Protein AF-A0A364GP74-F1 (afdb_monomer_lite)

Sequence (225 aa):
MNEVAGVAEQSATLAGVSQSGLTRMGETMRSVMDAAGSVNAKLAILNEKALNINQVVATITKVADQTNLLSLNAAIEAEKAGEYGRGFAVVATEIRRLADQTAVATYDIEQTVKEIQSAVSAGVMGMDKFSEEVRRGMLDVQQVGGQLSQIIAEVQTLAPRFQMVNEGMQTQANGAEQITQALSQLSEAAQQTAESLRQSSQAIDDLTLVANQLRTSVSRFKVDA

pLDDT: mean 92.28, std 6.98, range [45.59, 97.38]

Secondary structure (DSSP, 8-state):
-HHHHHHHHHHHHHHHHHHHHHHHHHHHHHHHHHHHHHHHHHHHHHHHHHHHHHHHHHHHHHHHHHHHHHHHHHHHHHHHTGGGGHHHHHHHHHHHHHHHHHHHHHHHHHHHHHHHHHHHHHHHHHHHHHHHHHHHHHHHHHHHHHHHHHHHHHHHHHHHHHHHHHHHHHHHHHHHHHHHHHHHHHHHHHHHHHHHHHHHHHHHHHHHHHHHHHHHHHHHT----

Foldseek 3Di:
DVVLLVVLVVLLVVLVVVLVVLVVVLVVLVVVLVVLVVQLVVLVVLLVVLVVLLVVLVVQLVVLVVQLVVLVVQLVVLVVVPPVSVVSNVVSVVSNVVSVVSNVVSVVSNVVSVVSNVVSVVVNVVSVVVSVVSVVVSVVSVVVSVVSVVSSVVSVVVVVVVVVVVVVVVVVVVVVVVVVVVVVVVVVVVVVVVVVVVVVVVVVVVVVVVVVVVVVVVVVVPDDD

Structure (mmCIF, N/CA/C/O backbone):
data_AF-A0A364GP74-F1
#
_entry.id   AF-A0A364GP74-F1
#
loop_
_atom_site.group_PDB
_atom_site.id
_atom_site.type_symbol
_atom_site.label_atom_id
_atom_site.label_alt_id
_atom_site.label_comp_id
_atom_site.label_asym_id
_atom_site.label_entity_id
_atom_site.label_seq_id
_atom_site.pdbx_PDB_ins_code
_atom_site.Cartn_x
_atom_site.Cartn_y
_atom_site.Cartn_z
_atom_site.occupancy
_atom_site.B_iso_or_equiv
_atom_site.auth_seq_id
_atom_site.auth_comp_id
_atom_site.auth_asym_id
_atom_site.auth_atom_id
_atom_site.pdbx_PDB_model_num
ATOM 1 N N . MET A 1 1 ? -16.716 1.794 37.094 1.00 64.75 1 MET A N 1
ATOM 2 C CA . MET A 1 1 ? -17.453 2.244 35.888 1.00 64.75 1 MET A CA 1
ATOM 3 C C . MET A 1 1 ? -16.766 3.399 35.169 1.00 64.75 1 MET A C 1
ATOM 5 O O . MET A 1 1 ? -16.612 3.283 33.963 1.00 64.75 1 MET A O 1
ATOM 9 N N . ASN A 1 2 ? -16.282 4.441 35.864 1.00 70.44 2 ASN A N 1
ATOM 10 C CA . ASN A 1 2 ? -15.501 5.524 35.229 1.00 70.44 2 ASN A CA 1
ATOM 11 C C . ASN A 1 2 ? -14.290 5.021 34.432 1.00 70.44 2 ASN A C 1
ATOM 13 O O . ASN A 1 2 ? -14.006 5.533 33.359 1.00 70.44 2 ASN A O 1
ATOM 17 N N . GLU A 1 3 ? -13.622 3.975 34.917 1.00 79.25 3 GLU A N 1
ATOM 18 C CA . GLU A 1 3 ? -12.496 3.356 34.213 1.00 79.25 3 GLU A CA 1
ATOM 19 C C . GLU A 1 3 ? -12.914 2.721 32.877 1.00 79.25 3 GLU A C 1
ATOM 21 O O . GLU A 1 3 ? -12.229 2.876 31.875 1.00 79.25 3 GLU A O 1
ATOM 26 N N . VAL A 1 4 ? -14.090 2.085 32.818 1.00 80.06 4 VAL A N 1
ATOM 27 C CA . VAL A 1 4 ? -14.584 1.443 31.590 1.00 80.06 4 VAL A CA 1
ATOM 28 C C . VAL A 1 4 ? -15.069 2.476 30.573 1.00 80.06 4 VAL A C 1
ATOM 30 O O . VAL A 1 4 ? -14.800 2.335 29.382 1.00 80.06 4 VAL A O 1
ATOM 33 N N . ALA A 1 5 ? -15.729 3.542 31.036 1.00 77.75 5 ALA A N 1
ATOM 34 C CA . ALA A 1 5 ? -16.085 4.677 30.188 1.00 77.75 5 ALA A CA 1
ATOM 35 C C . ALA A 1 5 ? -14.830 5.370 29.623 1.00 77.75 5 ALA A C 1
ATOM 37 O O . ALA A 1 5 ? -14.776 5.643 28.427 1.00 77.75 5 ALA A O 1
ATOM 38 N N . GLY A 1 6 ? -13.795 5.558 30.450 1.00 84.25 6 GLY A N 1
ATOM 39 C CA . GLY A 1 6 ? -12.513 6.119 30.018 1.00 84.25 6 GLY A CA 1
ATOM 40 C C . GLY A 1 6 ? -11.787 5.242 28.994 1.00 84.25 6 GLY A C 1
ATOM 41 O O . GLY A 1 6 ? -11.309 5.748 27.982 1.00 84.25 6 GLY A O 1
ATOM 42 N N . VAL A 1 7 ? -11.762 3.918 29.193 1.00 87.31 7 VAL A N 1
ATOM 43 C CA . VAL A 1 7 ? -11.179 2.974 28.220 1.00 87.31 7 VAL A CA 1
ATOM 44 C C . VAL A 1 7 ? -11.958 2.976 26.901 1.00 87.31 7 VAL A C 1
ATOM 46 O O . VAL A 1 7 ? -11.345 2.918 25.833 1.00 87.31 7 VAL A O 1
ATOM 49 N N . ALA A 1 8 ? -13.290 3.075 26.942 1.00 86.19 8 ALA A N 1
ATOM 50 C CA . ALA A 1 8 ? -14.114 3.192 25.740 1.00 86.19 8 ALA A CA 1
ATOM 51 C C . ALA A 1 8 ? -13.818 4.499 24.982 1.00 86.19 8 ALA A C 1
ATOM 53 O O . ALA A 1 8 ? -13.546 4.470 23.784 1.00 86.19 8 ALA A O 1
ATOM 54 N N . GLU A 1 9 ? -13.778 5.638 25.671 1.00 84.62 9 GLU A N 1
ATOM 55 C CA . GLU A 1 9 ? -13.460 6.936 25.063 1.00 84.62 9 GLU A CA 1
ATOM 56 C C . GLU A 1 9 ? -12.046 6.965 24.457 1.00 84.62 9 GLU A C 1
ATOM 58 O O . GLU A 1 9 ? -11.846 7.413 23.322 1.00 84.62 9 GLU A O 1
ATOM 63 N N . GLN A 1 10 ? -11.065 6.404 25.167 1.00 90.06 10 GLN A N 1
ATOM 64 C CA . GLN A 1 10 ? -9.700 6.265 24.669 1.00 90.06 10 GLN A CA 1
ATOM 65 C C . GLN A 1 10 ? -9.636 5.351 23.437 1.00 90.06 10 GLN A C 1
ATOM 67 O O . GLN A 1 10 ? -8.954 5.680 22.466 1.00 90.06 10 GLN A O 1
ATOM 72 N N . SER A 1 11 ? -10.371 4.236 23.444 1.00 89.25 11 SER A N 1
ATOM 73 C CA . SER A 1 11 ? -10.444 3.308 22.308 1.00 89.25 11 SER A CA 1
ATOM 74 C C . SER A 1 11 ? -11.073 3.968 21.079 1.00 89.25 11 SER A C 1
ATOM 76 O O . SER A 1 11 ? -10.541 3.835 19.977 1.00 89.25 11 SER A O 1
ATOM 78 N N . ALA A 1 12 ? -12.152 4.737 21.259 1.00 87.62 12 ALA A N 1
ATOM 79 C CA . ALA A 1 12 ? -12.780 5.503 20.182 1.00 87.62 12 ALA A CA 1
ATOM 80 C C . ALA A 1 12 ? -11.829 6.568 19.614 1.00 87.62 12 ALA A C 1
ATOM 82 O O . ALA A 1 12 ? -11.724 6.720 18.397 1.00 87.62 12 ALA A O 1
ATOM 83 N N . THR A 1 13 ? -11.090 7.261 20.484 1.00 90.31 13 THR A N 1
ATOM 84 C CA . THR A 1 13 ? -10.084 8.252 20.077 1.00 90.31 13 THR A CA 1
ATOM 85 C C . THR A 1 13 ? -8.968 7.602 19.262 1.00 90.31 13 THR A C 1
ATOM 87 O O . THR A 1 13 ? -8.624 8.089 18.184 1.00 90.31 13 THR A O 1
ATOM 90 N N . LEU A 1 14 ? -8.429 6.475 19.738 1.00 91.50 14 LEU A N 1
ATOM 91 C CA . LEU A 1 14 ? -7.366 5.745 19.050 1.00 91.50 14 LEU A CA 1
ATOM 92 C C . LEU A 1 14 ? -7.834 5.248 17.677 1.00 91.50 14 LEU A C 1
ATOM 94 O O . LEU A 1 14 ? -7.140 5.452 16.684 1.00 91.50 14 LEU A O 1
ATOM 98 N N . ALA A 1 15 ? -9.040 4.683 17.604 1.00 91.12 15 ALA A N 1
ATOM 99 C CA . ALA A 1 15 ? -9.640 4.256 16.346 1.00 91.12 15 ALA A CA 1
ATOM 100 C C . ALA A 1 15 ? -9.871 5.437 15.383 1.00 91.12 15 ALA A C 1
ATOM 102 O O . ALA A 1 15 ? -9.605 5.312 14.188 1.00 91.12 15 ALA A O 1
ATOM 103 N N . GLY A 1 16 ? -10.278 6.608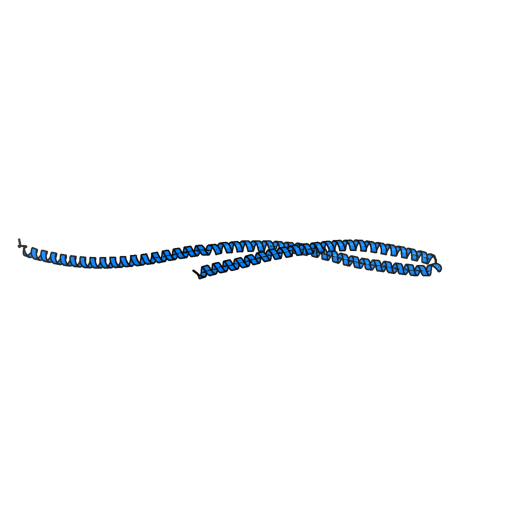 15.886 1.00 90.25 16 GLY A N 1
ATOM 104 C CA . GLY A 1 16 ? -10.400 7.835 15.091 1.00 90.25 16 GLY A CA 1
ATOM 105 C C . GLY A 1 16 ? -9.060 8.321 14.523 1.00 90.25 16 GLY A C 1
ATOM 106 O O . GLY A 1 16 ? -8.971 8.682 13.345 1.00 90.25 16 GLY A O 1
ATOM 107 N N . VAL A 1 17 ? -7.986 8.264 15.317 1.00 93.38 17 VAL A N 1
ATOM 108 C CA . VAL A 1 17 ? -6.624 8.554 14.839 1.00 93.38 17 VAL A CA 1
ATOM 109 C C . VAL A 1 17 ? -6.209 7.551 13.762 1.00 93.38 17 VAL A C 1
ATOM 111 O O . VAL A 1 17 ? -5.724 7.969 12.707 1.00 93.38 17 VAL A O 1
ATOM 114 N N . SER A 1 18 ? -6.448 6.255 13.968 1.00 93.50 18 SER A N 1
ATOM 115 C CA . SER A 1 18 ? -6.182 5.218 12.965 1.00 93.50 18 SER A CA 1
ATOM 116 C C . SER A 1 18 ? -6.951 5.466 11.664 1.00 93.50 18 SER A C 1
ATOM 118 O O . SER A 1 18 ? -6.354 5.395 10.591 1.00 93.50 18 SER A O 1
ATOM 120 N N . GLN A 1 19 ? -8.224 5.866 11.741 1.00 91.31 19 GLN A N 1
ATOM 121 C CA . GLN A 1 19 ? -9.033 6.222 10.574 1.00 91.31 19 GLN A CA 1
ATOM 122 C C . GLN A 1 19 ? -8.415 7.387 9.786 1.00 91.31 19 GLN A C 1
ATOM 124 O O . GLN A 1 19 ? -8.291 7.317 8.564 1.00 91.31 19 GLN A O 1
ATOM 129 N N . SER A 1 20 ? -7.953 8.437 10.474 1.00 92.44 20 SER A N 1
ATOM 130 C CA . SER A 1 20 ? -7.244 9.553 9.827 1.00 92.44 20 SER A CA 1
ATOM 131 C C . SER A 1 20 ? -5.933 9.109 9.158 1.00 92.44 20 SER A C 1
ATOM 133 O O . SER A 1 20 ? -5.551 9.618 8.102 1.00 92.44 20 SER A O 1
ATOM 135 N N . GLY A 1 21 ? -5.239 8.137 9.761 1.00 95.00 21 GLY A N 1
ATOM 136 C CA . GLY A 1 21 ? -4.055 7.496 9.196 1.00 95.00 21 GLY A CA 1
ATOM 137 C C . GLY A 1 21 ? -4.365 6.774 7.888 1.00 95.00 21 GLY A C 1
ATOM 138 O O . GLY A 1 21 ? -3.651 6.968 6.907 1.00 95.00 21 GLY A O 1
ATOM 139 N N . LEU A 1 22 ? -5.463 6.018 7.841 1.00 94.50 22 LEU A N 1
ATOM 140 C CA . LEU A 1 22 ? -5.906 5.326 6.629 1.00 94.50 22 LEU A CA 1
ATOM 141 C C . LEU A 1 22 ? -6.320 6.289 5.518 1.00 94.50 22 LEU A C 1
ATOM 143 O O . LEU A 1 22 ? -5.978 6.047 4.364 1.00 94.50 22 LEU A O 1
ATOM 147 N N . THR A 1 23 ? -6.977 7.406 5.839 1.00 91.81 23 THR A N 1
ATOM 148 C CA . THR A 1 23 ? -7.290 8.443 4.842 1.00 91.81 23 THR A CA 1
ATOM 149 C C . THR A 1 23 ? -6.018 8.985 4.187 1.00 91.81 23 THR A C 1
ATOM 151 O O . THR A 1 23 ? -5.918 8.997 2.960 1.00 91.81 23 THR A O 1
ATOM 154 N N . ARG A 1 24 ? -5.004 9.342 4.990 1.00 95.19 24 ARG A N 1
ATOM 155 C CA . ARG A 1 24 ? -3.690 9.783 4.481 1.00 95.19 24 ARG A CA 1
ATOM 156 C C . ARG A 1 24 ? -2.974 8.699 3.680 1.00 95.19 24 ARG A C 1
ATOM 158 O O . ARG A 1 24 ? -2.312 8.996 2.687 1.00 95.19 24 ARG A O 1
ATOM 165 N N . MET A 1 25 ? -3.112 7.439 4.088 1.00 95.06 25 MET A N 1
ATOM 166 C CA . MET A 1 25 ? -2.558 6.311 3.344 1.00 95.06 25 MET A CA 1
ATOM 167 C C . MET A 1 25 ? -3.243 6.159 1.982 1.00 95.06 25 MET A C 1
ATOM 169 O O . MET A 1 25 ? -2.560 5.988 0.977 1.00 95.06 25 MET A O 1
ATOM 173 N N . GLY A 1 26 ? -4.567 6.314 1.920 1.00 93.38 26 GLY A N 1
ATOM 174 C CA . GLY A 1 26 ? -5.320 6.327 0.667 1.00 93.38 26 GLY A CA 1
ATOM 175 C C . GLY A 1 26 ? -4.906 7.470 -0.266 1.00 93.38 26 GLY A C 1
ATOM 176 O O . GLY A 1 26 ? -4.747 7.257 -1.465 1.00 93.38 26 GLY A O 1
ATOM 177 N N . GLU A 1 27 ? -4.670 8.672 0.265 1.00 94.50 27 GLU A N 1
ATOM 178 C CA . GLU A 1 27 ? -4.125 9.801 -0.510 1.00 94.50 27 GLU A CA 1
ATOM 179 C C . GLU A 1 27 ? -2.716 9.509 -1.037 1.00 94.50 27 GLU A C 1
ATOM 181 O O . GLU A 1 27 ? -2.434 9.726 -2.217 1.00 94.50 27 GLU A O 1
ATOM 186 N N . THR A 1 28 ? -1.852 8.948 -0.189 1.00 95.88 28 THR A N 1
ATOM 187 C CA . THR A 1 28 ? -0.499 8.529 -0.580 1.00 95.88 28 THR A CA 1
ATOM 188 C C . THR A 1 28 ? -0.544 7.495 -1.702 1.00 95.88 28 THR A C 1
ATOM 190 O O . THR A 1 28 ? 0.168 7.640 -2.691 1.00 95.88 28 THR A O 1
ATOM 193 N N . MET A 1 29 ? -1.411 6.486 -1.601 1.00 94.69 29 MET A N 1
ATOM 194 C CA . MET A 1 29 ? -1.555 5.458 -2.635 1.00 94.69 29 MET A CA 1
ATOM 195 C C . MET A 1 29 ? -2.052 6.026 -3.969 1.00 94.69 29 MET A C 1
ATOM 197 O O . MET A 1 29 ? -1.567 5.602 -5.017 1.00 94.69 29 MET A O 1
ATOM 201 N N . ARG A 1 30 ? -2.953 7.020 -3.959 1.00 94.25 30 ARG A N 1
ATOM 202 C CA . ARG A 1 30 ? -3.350 7.731 -5.190 1.00 94.25 30 ARG A CA 1
ATOM 203 C C . ARG A 1 30 ? -2.177 8.483 -5.816 1.00 94.25 30 ARG A C 1
ATOM 205 O O . ARG A 1 30 ? -1.947 8.352 -7.009 1.00 94.25 30 ARG A O 1
ATOM 212 N N . SER A 1 31 ? -1.391 9.194 -5.010 1.00 96.31 31 SER A N 1
ATOM 213 C CA . SER A 1 31 ? -0.186 9.882 -5.496 1.00 96.31 31 SER A CA 1
ATOM 214 C C . SER A 1 31 ? 0.834 8.903 -6.099 1.00 96.31 31 SER A C 1
ATOM 216 O O . SER A 1 31 ? 1.416 9.160 -7.152 1.00 96.31 31 SER A O 1
ATOM 218 N N . VAL A 1 32 ? 1.002 7.728 -5.482 1.00 95.94 32 VAL A N 1
ATOM 219 C CA . VAL A 1 32 ? 1.857 6.651 -6.004 1.00 95.94 32 VAL A CA 1
ATOM 220 C C . VAL A 1 32 ? 1.327 6.092 -7.330 1.00 95.94 32 VAL A C 1
ATOM 222 O O . VAL A 1 32 ? 2.116 5.857 -8.243 1.00 95.94 32 VAL A O 1
ATOM 225 N N . MET A 1 33 ? 0.010 5.917 -7.467 1.00 94.69 33 MET A N 1
ATOM 226 C CA . MET A 1 33 ? -0.644 5.533 -8.727 1.00 94.69 33 MET A CA 1
ATOM 227 C C . MET A 1 33 ? -0.397 6.560 -9.843 1.00 94.69 33 MET A C 1
ATOM 229 O O . MET A 1 33 ? -0.044 6.181 -10.960 1.00 94.69 33 MET A O 1
ATOM 233 N N . ASP A 1 34 ? -0.522 7.852 -9.543 1.00 95.50 34 ASP A N 1
ATOM 234 C CA . ASP A 1 34 ? -0.275 8.922 -10.516 1.00 95.50 34 ASP A CA 1
ATOM 235 C C . ASP A 1 34 ? 1.202 8.963 -10.940 1.00 95.50 34 ASP A C 1
ATOM 237 O O . ASP A 1 34 ? 1.530 9.067 -12.128 1.00 95.50 34 ASP A O 1
ATOM 241 N N . ALA A 1 35 ? 2.116 8.807 -9.976 1.00 95.44 35 ALA A N 1
ATOM 242 C CA . ALA A 1 35 ? 3.544 8.684 -10.244 1.00 95.44 35 ALA A CA 1
ATOM 243 C C . ALA A 1 35 ? 3.851 7.455 -11.116 1.00 95.44 35 ALA A C 1
ATOM 245 O O . ALA A 1 35 ? 4.660 7.549 -12.043 1.00 95.44 35 ALA A O 1
ATOM 246 N N . ALA A 1 36 ? 3.168 6.332 -10.876 1.00 94.75 36 ALA A N 1
ATOM 247 C CA . ALA A 1 36 ? 3.291 5.133 -11.695 1.00 94.75 36 ALA A CA 1
ATOM 248 C C . ALA A 1 36 ? 2.860 5.367 -13.145 1.00 94.75 36 ALA A C 1
ATOM 250 O O . ALA A 1 36 ? 3.594 5.018 -14.073 1.00 94.75 36 ALA A O 1
ATOM 251 N N . GLY A 1 37 ? 1.725 6.040 -13.343 1.00 94.19 37 GLY A N 1
ATOM 252 C CA . GLY A 1 37 ? 1.259 6.447 -14.668 1.00 94.19 37 GLY A CA 1
ATOM 253 C C . GLY A 1 37 ? 2.269 7.339 -15.398 1.00 94.19 37 GLY A C 1
ATOM 254 O O . GLY A 1 37 ? 2.540 7.135 -16.582 1.00 94.19 37 GLY A O 1
ATOM 255 N N . SER A 1 38 ? 2.896 8.280 -14.685 1.00 96.50 38 SER A N 1
ATOM 256 C CA . SER A 1 38 ? 3.948 9.146 -15.238 1.00 96.50 38 SER A CA 1
ATOM 257 C C . SER A 1 38 ? 5.187 8.360 -15.689 1.00 96.50 38 SER A C 1
ATOM 259 O O . SER A 1 38 ? 5.742 8.631 -16.757 1.00 96.50 38 SER A O 1
ATOM 261 N N . VAL A 1 39 ? 5.612 7.353 -14.918 1.00 96.25 39 VAL A N 1
ATOM 262 C CA . VAL A 1 39 ? 6.724 6.465 -15.301 1.00 96.25 39 VAL A CA 1
ATOM 263 C C . VAL A 1 39 ? 6.371 5.660 -16.552 1.00 96.25 39 VAL A C 1
ATOM 265 O O . VAL A 1 39 ? 7.167 5.638 -17.490 1.00 96.25 39 VAL A O 1
ATOM 268 N N . ASN A 1 40 ? 5.170 5.080 -16.618 1.00 95.19 40 ASN A N 1
ATOM 269 C CA . ASN A 1 40 ? 4.709 4.345 -17.799 1.00 95.19 40 ASN A CA 1
ATOM 270 C C . ASN A 1 40 ? 4.676 5.225 -19.058 1.00 95.19 40 ASN A C 1
ATOM 272 O O . ASN A 1 40 ? 5.149 4.807 -20.115 1.00 95.19 40 ASN A O 1
ATOM 276 N N . ALA A 1 41 ? 4.214 6.474 -18.946 1.00 95.88 41 ALA A N 1
ATOM 277 C CA . ALA A 1 41 ? 4.248 7.423 -20.058 1.00 95.88 41 ALA A CA 1
ATOM 278 C C . ALA A 1 41 ? 5.684 7.710 -20.538 1.00 95.88 41 ALA A C 1
ATOM 280 O O . ALA A 1 41 ? 5.946 7.750 -21.741 1.00 95.88 41 ALA A O 1
ATOM 281 N N . LYS A 1 42 ? 6.644 7.860 -19.616 1.00 96.31 42 LYS A N 1
ATOM 282 C CA . LYS A 1 42 ? 8.063 8.051 -19.966 1.00 96.31 42 LYS A CA 1
ATOM 283 C C . LYS A 1 42 ? 8.673 6.817 -20.631 1.00 96.31 42 LYS A C 1
ATOM 285 O O . LYS A 1 42 ? 9.424 6.967 -21.592 1.00 96.31 42 LYS A O 1
ATOM 290 N N . LEU A 1 43 ? 8.340 5.615 -20.160 1.00 96.31 43 LEU A N 1
ATOM 291 C CA . LEU A 1 43 ? 8.770 4.360 -20.783 1.00 96.31 43 LEU A CA 1
ATOM 292 C C . LEU A 1 43 ? 8.218 4.220 -22.208 1.00 96.31 43 LEU A C 1
ATOM 294 O O . LEU A 1 43 ? 8.960 3.837 -23.111 1.00 96.31 43 LEU A O 1
ATOM 298 N N . ALA A 1 44 ? 6.963 4.610 -22.441 1.00 93.69 44 ALA A N 1
ATOM 299 C CA . ALA A 1 44 ? 6.374 4.619 -23.779 1.00 93.69 44 ALA A CA 1
ATOM 300 C C . ALA A 1 44 ? 7.129 5.559 -24.739 1.00 93.69 44 ALA A C 1
ATOM 302 O O . ALA A 1 44 ? 7.454 5.165 -25.860 1.00 93.69 44 ALA A O 1
ATOM 303 N N . ILE A 1 45 ? 7.490 6.763 -24.278 1.00 96.06 45 ILE A N 1
ATOM 304 C CA . ILE A 1 45 ? 8.313 7.705 -25.055 1.00 96.06 45 ILE A CA 1
ATOM 305 C C . ILE A 1 45 ? 9.696 7.105 -25.350 1.00 96.06 45 ILE A C 1
ATOM 307 O O . ILE A 1 45 ? 10.182 7.206 -26.475 1.00 96.06 45 ILE A O 1
ATOM 311 N N . LEU A 1 46 ? 10.342 6.463 -24.369 1.00 95.44 46 LEU A N 1
ATOM 312 C CA . LEU A 1 46 ? 11.636 5.801 -24.578 1.00 95.44 46 LEU A CA 1
ATOM 313 C C . LEU A 1 46 ? 11.548 4.683 -25.623 1.00 95.44 46 LEU A C 1
ATOM 315 O O . LEU A 1 46 ? 12.434 4.581 -26.470 1.00 95.44 46 LEU A O 1
ATOM 319 N N . ASN A 1 47 ? 10.469 3.897 -25.613 1.00 94.31 47 ASN A N 1
ATOM 320 C CA . ASN A 1 47 ? 10.230 2.867 -26.620 1.00 94.31 47 ASN A CA 1
ATOM 321 C C . ASN A 1 47 ? 10.113 3.464 -28.034 1.00 94.31 47 ASN A C 1
ATOM 323 O O . ASN A 1 47 ? 10.737 2.974 -28.973 1.00 94.31 47 ASN A O 1
ATOM 327 N N . GLU A 1 48 ? 9.368 4.563 -28.184 1.00 95.25 48 GLU A N 1
ATOM 328 C CA . GLU A 1 48 ? 9.244 5.280 -29.458 1.00 95.25 48 GLU A CA 1
ATOM 329 C C . GLU A 1 48 ? 10.597 5.834 -29.934 1.00 95.25 48 GLU A C 1
ATOM 331 O O . GLU A 1 48 ? 10.963 5.709 -31.104 1.00 95.25 48 GLU A O 1
ATOM 336 N N . LYS A 1 49 ? 11.393 6.411 -29.025 1.00 95.19 49 LYS A N 1
ATOM 337 C CA . LYS A 1 49 ? 12.745 6.891 -29.348 1.00 95.19 49 LYS A CA 1
ATOM 338 C C . LYS A 1 49 ? 13.665 5.752 -29.779 1.00 95.19 49 LYS A C 1
ATOM 340 O O . LYS A 1 49 ? 14.383 5.921 -30.760 1.00 95.19 49 LYS A O 1
ATOM 345 N N . ALA A 1 50 ? 13.611 4.600 -29.116 1.00 94.94 50 ALA A N 1
ATOM 346 C CA . ALA A 1 50 ? 14.387 3.426 -29.501 1.00 94.94 50 ALA A CA 1
ATOM 347 C C . ALA A 1 50 ? 14.002 2.912 -30.903 1.00 94.94 50 ALA A C 1
ATOM 349 O O . ALA A 1 50 ? 14.880 2.617 -31.713 1.00 94.94 50 ALA A O 1
ATOM 350 N N . LEU A 1 51 ? 12.705 2.889 -31.236 1.00 93.44 51 LEU A N 1
ATOM 351 C CA . LEU A 1 51 ? 12.228 2.540 -32.582 1.00 93.44 51 LEU A CA 1
ATOM 352 C C . LEU A 1 51 ? 12.744 3.513 -33.652 1.00 93.44 51 LEU A C 1
ATOM 354 O O . LEU A 1 51 ? 13.222 3.078 -34.700 1.00 93.44 51 LEU A O 1
ATOM 358 N N . ASN A 1 52 ? 12.714 4.817 -33.368 1.00 95.44 52 ASN A N 1
ATOM 359 C CA . ASN A 1 52 ? 13.253 5.835 -34.270 1.00 95.44 52 ASN A CA 1
ATOM 360 C C . ASN A 1 52 ? 14.768 5.670 -34.485 1.00 95.44 52 ASN A C 1
ATOM 362 O O . ASN A 1 52 ? 15.242 5.792 -35.614 1.00 95.44 52 ASN A O 1
ATOM 366 N N . ILE A 1 53 ? 15.530 5.350 -33.430 1.00 95.31 53 ILE A N 1
ATOM 367 C CA . ILE A 1 53 ? 16.970 5.075 -33.553 1.00 95.31 53 ILE A CA 1
ATOM 368 C C . ILE A 1 53 ? 17.202 3.852 -34.443 1.00 95.31 53 ILE A C 1
ATOM 370 O O . ILE A 1 53 ? 18.019 3.935 -35.354 1.00 95.31 53 ILE A O 1
ATOM 374 N N . ASN A 1 54 ? 16.453 2.760 -34.260 1.00 94.06 54 ASN A N 1
ATOM 375 C CA . ASN A 1 54 ? 16.563 1.574 -35.120 1.00 94.06 54 ASN A CA 1
ATOM 376 C C . ASN A 1 54 ? 16.355 1.904 -36.607 1.00 94.06 54 ASN A C 1
ATOM 378 O O . ASN A 1 54 ? 17.096 1.414 -37.457 1.00 94.06 54 ASN A O 1
ATOM 382 N N . GLN A 1 55 ? 15.391 2.768 -36.939 1.00 94.81 55 GLN A N 1
ATOM 383 C CA . GLN A 1 55 ? 15.157 3.189 -38.325 1.00 94.81 55 GLN A CA 1
ATOM 384 C C . GLN A 1 55 ? 16.334 3.995 -38.903 1.00 94.81 55 GLN A C 1
ATOM 386 O O . GLN A 1 55 ? 16.711 3.816 -40.067 1.00 94.81 55 GLN A O 1
ATOM 391 N N . VAL A 1 56 ? 16.936 4.870 -38.092 1.00 95.75 56 VAL A N 1
ATOM 392 C CA . VAL A 1 56 ? 18.130 5.635 -38.478 1.00 95.75 56 VAL A CA 1
ATOM 393 C C . VAL A 1 56 ? 19.327 4.704 -38.664 1.00 95.75 56 VAL A C 1
ATOM 395 O O . VAL A 1 56 ? 19.985 4.774 -39.698 1.00 95.75 56 VAL A O 1
ATOM 398 N N . VAL A 1 57 ? 19.571 3.793 -37.720 1.00 95.88 57 VAL A N 1
ATOM 399 C CA . VAL A 1 57 ? 20.661 2.807 -37.781 1.00 95.88 57 VAL A CA 1
ATOM 400 C C . VAL A 1 57 ? 20.543 1.949 -39.037 1.00 95.88 57 VAL A C 1
ATOM 402 O O . VAL A 1 57 ? 21.500 1.886 -39.801 1.00 95.88 57 VAL A O 1
ATOM 405 N N . ALA A 1 58 ? 19.356 1.413 -39.338 1.00 93.88 58 ALA A N 1
ATOM 406 C CA . ALA A 1 58 ? 19.115 0.642 -40.560 1.00 93.88 58 ALA A CA 1
ATOM 407 C C . ALA A 1 58 ? 19.417 1.443 -41.842 1.00 93.88 58 ALA A C 1
ATOM 409 O O . ALA A 1 58 ? 19.922 0.902 -42.829 1.00 93.88 58 ALA A O 1
ATOM 410 N N . THR A 1 59 ? 19.141 2.750 -41.831 1.00 96.44 59 THR A N 1
ATOM 411 C CA . THR A 1 59 ? 19.478 3.642 -42.948 1.00 96.44 59 THR A CA 1
ATOM 412 C C . THR A 1 59 ? 20.990 3.837 -43.067 1.00 96.44 59 THR A C 1
ATOM 414 O O . THR A 1 59 ? 21.518 3.773 -44.176 1.00 96.44 59 THR A O 1
ATOM 417 N N . ILE A 1 60 ? 21.702 4.031 -41.952 1.00 95.62 60 ILE A N 1
ATOM 418 C CA . ILE A 1 60 ? 23.166 4.182 -41.943 1.00 95.62 60 ILE A CA 1
ATOM 419 C C . ILE A 1 60 ? 23.840 2.892 -42.413 1.00 95.62 60 ILE A C 1
ATOM 421 O O . ILE A 1 60 ? 24.739 2.968 -43.246 1.00 95.62 60 ILE A O 1
ATOM 425 N N . THR A 1 61 ? 23.381 1.720 -41.965 1.00 94.81 61 THR A N 1
ATOM 426 C CA . THR A 1 61 ? 23.894 0.423 -42.432 1.00 94.81 61 THR A CA 1
ATOM 427 C C . THR A 1 61 ? 23.742 0.293 -43.947 1.00 94.81 61 THR A C 1
ATOM 429 O O . THR A 1 61 ? 24.710 -0.005 -44.639 1.00 94.81 61 THR A O 1
ATOM 432 N N . LYS A 1 62 ? 22.575 0.654 -44.500 1.00 95.38 62 LYS A N 1
ATOM 433 C CA . LYS A 1 62 ? 22.362 0.668 -45.955 1.00 95.38 62 LYS A CA 1
ATOM 434 C C . LYS A 1 62 ? 23.311 1.627 -46.686 1.00 95.38 62 LYS A C 1
ATOM 436 O O . LYS A 1 62 ? 23.788 1.304 -47.773 1.00 95.38 62 LYS A O 1
ATOM 441 N N . VAL A 1 63 ? 23.580 2.806 -46.119 1.00 95.62 63 VAL A N 1
ATOM 442 C CA . VAL A 1 63 ? 24.539 3.773 -46.684 1.00 95.62 63 VAL A CA 1
ATOM 443 C C . VAL A 1 63 ? 25.969 3.233 -46.613 1.00 95.62 63 VAL A C 1
ATOM 445 O O . VAL A 1 63 ? 26.714 3.381 -47.583 1.00 95.62 63 VAL A O 1
ATOM 448 N N . ALA A 1 64 ? 26.353 2.581 -45.514 1.00 95.38 64 ALA A N 1
ATOM 449 C CA . ALA A 1 64 ? 27.656 1.943 -45.362 1.00 95.38 64 ALA A CA 1
ATOM 450 C C . ALA A 1 64 ? 27.847 0.829 -46.403 1.00 95.38 64 ALA A C 1
ATOM 452 O O . ALA A 1 64 ? 28.849 0.840 -47.114 1.00 95.38 64 ALA A O 1
ATOM 453 N N . ASP A 1 65 ? 26.849 -0.037 -46.598 1.00 94.44 65 ASP A N 1
ATOM 454 C CA . ASP A 1 65 ? 26.873 -1.096 -47.616 1.00 94.44 65 ASP A CA 1
ATOM 455 C C . ASP A 1 65 ? 26.993 -0.530 -49.040 1.00 94.44 65 ASP A C 1
ATOM 457 O O . ASP A 1 65 ? 27.789 -1.007 -49.853 1.00 94.44 65 ASP A O 1
ATOM 461 N N . GLN A 1 66 ? 26.243 0.532 -49.356 1.00 96.19 66 GLN A N 1
ATOM 462 C CA . GLN A 1 66 ? 26.349 1.213 -50.651 1.00 96.19 66 GLN A CA 1
ATOM 463 C C . GLN A 1 66 ? 27.718 1.869 -50.851 1.00 96.19 66 GLN A C 1
ATOM 465 O O . GLN A 1 66 ? 28.279 1.797 -51.944 1.00 96.19 66 GLN A O 1
ATOM 470 N N . THR A 1 67 ? 28.271 2.484 -49.805 1.00 95.75 67 THR A N 1
ATOM 471 C CA . THR 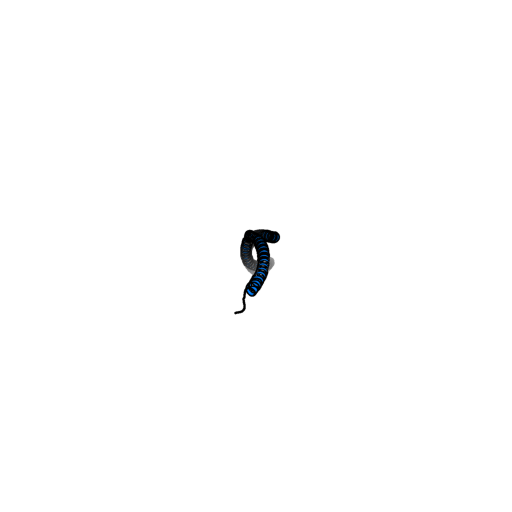A 1 67 ? 29.602 3.105 -49.834 1.00 95.75 67 THR A CA 1
ATOM 472 C C . THR A 1 67 ? 30.688 2.048 -50.020 1.00 95.75 67 THR A C 1
ATOM 474 O O . THR A 1 67 ? 31.609 2.248 -50.811 1.00 95.75 67 THR A O 1
ATOM 477 N N . ASN A 1 68 ? 30.540 0.890 -49.371 1.00 93.94 68 ASN A N 1
ATOM 478 C CA . ASN A 1 68 ? 31.417 -0.264 -49.535 1.00 93.94 68 ASN A CA 1
ATOM 479 C C . ASN A 1 68 ? 31.415 -0.745 -50.997 1.00 93.94 68 ASN A C 1
ATOM 481 O O . ASN A 1 68 ? 32.468 -0.809 -51.633 1.00 93.94 68 ASN A O 1
ATOM 485 N N . LEU A 1 69 ? 30.232 -0.955 -51.587 1.00 94.69 69 LEU A N 1
ATOM 486 C CA . LEU A 1 69 ? 30.088 -1.341 -52.997 1.00 94.69 69 LEU A CA 1
ATOM 487 C C . LEU A 1 69 ? 30.658 -0.297 -53.971 1.00 94.69 69 LEU A C 1
ATOM 489 O O . LEU A 1 69 ? 31.344 -0.653 -54.930 1.00 94.69 69 LEU A O 1
ATOM 493 N N . LEU A 1 70 ? 30.412 0.994 -53.728 1.00 94.88 70 LEU A N 1
ATOM 494 C CA . LEU A 1 70 ? 30.971 2.087 -54.532 1.00 94.88 70 LEU A CA 1
ATOM 495 C C . LEU A 1 70 ? 32.502 2.106 -54.471 1.00 94.88 70 LEU A C 1
ATOM 497 O O . LEU A 1 70 ? 33.156 2.256 -55.502 1.00 94.88 70 LEU A O 1
ATOM 501 N N . SER A 1 71 ? 33.071 1.917 -53.279 1.00 95.75 71 SER A N 1
ATOM 502 C CA . SER A 1 71 ? 34.519 1.876 -53.077 1.00 95.75 71 SER A CA 1
ATOM 503 C C . SER A 1 71 ? 35.168 0.674 -53.763 1.00 95.75 71 SER A C 1
ATOM 505 O O . SER A 1 71 ? 36.237 0.808 -54.354 1.00 95.75 71 SER A O 1
ATOM 507 N N . LEU A 1 72 ? 34.490 -0.477 -53.780 1.00 92.50 72 LEU A N 1
ATOM 508 C CA . LEU A 1 72 ? 34.946 -1.664 -54.495 1.00 92.50 72 LEU A CA 1
ATOM 509 C C . LEU A 1 72 ? 34.982 -1.417 -56.008 1.00 92.50 72 LEU A C 1
ATOM 511 O O . LEU A 1 72 ? 35.989 -1.702 -56.651 1.00 92.50 72 LEU A O 1
ATOM 515 N N . ASN A 1 73 ? 33.922 -0.829 -56.567 1.00 92.75 73 ASN A N 1
ATOM 516 C CA . ASN A 1 73 ? 33.881 -0.472 -57.987 1.00 92.75 73 ASN A CA 1
ATOM 517 C C . ASN A 1 73 ? 34.973 0.548 -58.349 1.00 92.75 73 ASN A C 1
ATOM 519 O O . ASN A 1 73 ? 35.616 0.420 -59.389 1.00 92.75 73 ASN A O 1
ATOM 523 N N . ALA A 1 74 ? 35.226 1.527 -57.473 1.00 92.69 74 ALA A N 1
ATOM 524 C CA . ALA A 1 74 ? 36.304 2.497 -57.652 1.00 92.69 74 ALA A CA 1
ATOM 525 C C . ALA A 1 74 ? 37.696 1.843 -57.596 1.00 92.69 74 ALA A C 1
ATOM 527 O O . ALA A 1 74 ? 38.565 2.205 -58.386 1.00 92.69 74 ALA A O 1
ATOM 528 N N . ALA A 1 75 ? 37.906 0.864 -56.711 1.00 92.25 75 ALA A N 1
ATOM 529 C CA . ALA A 1 75 ? 39.154 0.106 -56.636 1.00 92.25 75 ALA A CA 1
ATOM 530 C C . ALA A 1 75 ? 39.397 -0.722 -57.912 1.00 92.25 75 ALA A C 1
ATOM 532 O O . ALA A 1 75 ? 40.512 -0.726 -58.429 1.00 92.25 75 ALA A O 1
ATOM 533 N N . ILE A 1 76 ? 38.349 -1.355 -58.457 1.00 89.88 76 ILE A N 1
ATOM 534 C CA . ILE A 1 76 ? 38.419 -2.119 -59.714 1.00 89.88 76 ILE A CA 1
ATOM 535 C C . ILE A 1 76 ? 38.784 -1.205 -60.893 1.00 89.88 76 ILE A C 1
ATOM 537 O O . ILE A 1 76 ? 39.683 -1.526 -61.672 1.00 89.88 76 ILE A O 1
ATOM 541 N N . GLU A 1 77 ? 38.124 -0.051 -61.034 1.00 92.44 77 GLU A N 1
ATOM 542 C CA . GLU A 1 77 ? 38.422 0.869 -62.142 1.00 92.44 77 GLU A CA 1
ATOM 543 C C . GLU A 1 77 ? 39.811 1.517 -61.983 1.00 92.44 77 GLU A C 1
ATOM 545 O O . GLU A 1 77 ? 40.499 1.768 -62.975 1.00 92.44 77 GLU A O 1
ATOM 550 N N . ALA A 1 78 ? 40.273 1.720 -60.744 1.00 92.62 78 ALA A N 1
ATOM 551 C CA . ALA A 1 78 ? 41.624 2.186 -60.454 1.00 92.62 78 ALA A CA 1
ATOM 552 C C . ALA A 1 78 ? 42.705 1.160 -60.845 1.00 92.62 78 ALA A C 1
ATOM 554 O O . ALA A 1 78 ? 43.709 1.553 -61.437 1.00 92.62 78 ALA A O 1
ATOM 555 N N . GLU A 1 79 ? 42.504 -0.140 -60.590 1.00 89.88 79 GLU A N 1
ATOM 556 C CA . GLU A 1 79 ? 43.414 -1.186 -61.091 1.00 89.88 79 GLU A CA 1
ATOM 557 C C . GLU A 1 79 ? 43.446 -1.227 -62.622 1.00 89.88 79 GLU A C 1
ATOM 559 O O . GLU A 1 79 ? 44.511 -1.336 -63.231 1.00 89.88 79 GLU A O 1
ATOM 564 N N . LYS A 1 80 ? 42.283 -1.078 -63.260 1.00 90.94 80 LYS A N 1
ATOM 565 C CA . LYS A 1 80 ? 42.147 -1.091 -64.721 1.00 90.94 80 LYS A CA 1
ATOM 566 C C . LYS A 1 80 ? 42.859 0.083 -65.405 1.00 90.94 80 LYS A C 1
ATOM 568 O O . LYS A 1 80 ? 43.327 -0.062 -66.532 1.00 90.94 80 LYS A O 1
ATOM 573 N N . ALA A 1 81 ? 42.983 1.225 -64.725 1.00 90.56 81 ALA A N 1
ATOM 574 C CA . ALA A 1 81 ? 43.751 2.385 -65.183 1.00 90.56 81 ALA A CA 1
ATOM 575 C C . ALA A 1 81 ? 45.283 2.233 -65.008 1.00 90.56 81 ALA A C 1
ATOM 577 O O . ALA A 1 81 ? 46.042 3.114 -65.428 1.00 90.56 81 ALA A O 1
ATOM 578 N N . GLY A 1 82 ? 45.753 1.135 -64.404 1.00 89.00 82 GLY A N 1
ATOM 579 C CA . GLY A 1 82 ? 47.173 0.826 -64.231 1.00 89.00 82 GLY A CA 1
ATOM 580 C C . GLY A 1 82 ? 47.919 1.874 -63.397 1.00 89.00 82 GLY A C 1
ATOM 581 O O . GLY A 1 82 ? 47.460 2.298 -62.337 1.00 89.00 82 GLY A O 1
ATOM 582 N N . GLU A 1 83 ? 49.078 2.325 -63.885 1.00 85.38 83 GLU A N 1
ATOM 583 C CA . GLU A 1 83 ? 49.935 3.306 -63.193 1.00 85.38 83 GLU A CA 1
ATOM 584 C C . GLU A 1 83 ? 49.222 4.647 -62.918 1.00 85.38 83 GLU A C 1
ATOM 586 O O . GLU A 1 83 ? 49.491 5.287 -61.901 1.00 85.38 83 GLU A O 1
ATOM 591 N N . TYR A 1 84 ? 48.257 5.049 -63.757 1.00 85.44 84 TYR A N 1
ATOM 592 C CA . TYR A 1 84 ? 47.496 6.295 -63.582 1.00 85.44 84 TYR A CA 1
ATOM 593 C C . TYR A 1 84 ? 46.411 6.207 -62.493 1.00 85.44 84 TYR A C 1
ATOM 595 O O . TYR A 1 84 ? 45.979 7.235 -61.972 1.00 85.44 84 TYR A O 1
ATOM 603 N N . GLY A 1 85 ? 45.977 4.997 -62.118 1.00 89.25 85 GLY A N 1
ATOM 604 C CA . GLY A 1 85 ? 44.943 4.762 -61.101 1.00 89.25 85 GLY A CA 1
ATOM 605 C C . GLY A 1 85 ? 45.481 4.542 -59.686 1.00 89.25 85 GLY A C 1
ATOM 606 O O . GLY A 1 85 ? 44.710 4.449 -58.733 1.00 89.25 85 GLY A O 1
ATOM 607 N N . ARG A 1 86 ? 46.804 4.503 -59.510 1.00 86.69 86 ARG A N 1
ATOM 608 C CA . ARG A 1 86 ? 47.464 4.088 -58.261 1.00 86.69 86 ARG A CA 1
ATOM 609 C C . ARG A 1 86 ? 47.071 4.936 -57.042 1.00 86.69 86 ARG A C 1
ATOM 611 O O . ARG A 1 86 ? 46.855 4.394 -55.963 1.00 86.69 86 ARG A O 1
ATOM 618 N N . GLY A 1 87 ? 46.912 6.251 -57.218 1.00 89.38 87 GLY A N 1
ATOM 619 C CA . GLY A 1 87 ? 46.412 7.150 -56.166 1.00 89.38 87 GLY A CA 1
ATOM 620 C C . GLY A 1 87 ? 44.926 6.943 -55.843 1.00 89.38 87 GLY A C 1
ATOM 621 O O . GLY A 1 87 ? 44.542 6.955 -54.676 1.00 89.38 87 GLY A O 1
ATOM 622 N N . PHE A 1 88 ? 44.099 6.676 -56.860 1.00 91.12 88 PHE A N 1
ATOM 623 C CA . PHE A 1 88 ? 42.672 6.380 -56.687 1.00 91.12 88 PHE A CA 1
ATOM 624 C C . PHE A 1 88 ? 42.434 5.038 -55.984 1.00 91.12 88 PHE A C 1
ATOM 626 O O . PHE A 1 88 ? 41.528 4.945 -55.160 1.00 91.12 88 PHE A O 1
ATOM 633 N N . ALA A 1 89 ? 43.274 4.028 -56.233 1.00 91.50 89 ALA A N 1
ATOM 634 C CA . ALA A 1 89 ? 43.189 2.725 -55.572 1.00 91.50 89 ALA A CA 1
ATOM 635 C C . ALA A 1 89 ? 43.396 2.824 -54.048 1.00 91.50 89 ALA A C 1
ATOM 637 O O . ALA A 1 89 ? 42.688 2.171 -53.275 1.00 91.50 89 ALA A O 1
ATOM 638 N N . VAL A 1 90 ? 44.325 3.680 -53.599 1.00 92.62 90 VAL A N 1
ATOM 639 C CA . VAL A 1 90 ? 44.566 3.928 -52.165 1.00 92.62 90 VAL A CA 1
ATOM 640 C C . VAL A 1 90 ? 43.348 4.591 -51.520 1.00 92.62 90 VAL A C 1
ATOM 642 O O . VAL A 1 90 ? 42.887 4.139 -50.474 1.00 92.62 90 VAL A O 1
ATOM 645 N N . VAL A 1 91 ? 42.783 5.614 -52.168 1.00 94.62 91 VAL A N 1
ATOM 646 C CA . VAL A 1 91 ? 41.578 6.303 -51.676 1.00 94.62 91 VAL A CA 1
ATOM 647 C C . VAL A 1 91 ? 40.384 5.348 -51.616 1.00 94.62 91 VAL A C 1
ATOM 649 O O . VAL A 1 91 ? 39.681 5.314 -50.610 1.00 94.62 91 VAL A O 1
ATOM 652 N N . ALA A 1 92 ? 40.174 4.529 -52.648 1.00 94.75 92 ALA A N 1
ATOM 653 C CA . ALA A 1 92 ? 39.099 3.541 -52.681 1.00 94.75 92 ALA A CA 1
ATOM 654 C C . ALA A 1 92 ? 39.226 2.506 -51.547 1.00 94.75 92 ALA A C 1
ATOM 656 O O . ALA A 1 92 ? 38.238 2.182 -50.892 1.00 94.75 92 ALA A O 1
ATOM 657 N N . THR A 1 93 ? 40.446 2.047 -51.256 1.00 93.62 93 THR A N 1
ATOM 658 C CA . THR A 1 93 ? 40.708 1.115 -50.147 1.00 93.62 93 THR A CA 1
ATOM 659 C C . THR A 1 93 ? 40.405 1.747 -48.786 1.00 93.62 93 THR A C 1
ATOM 661 O O . THR A 1 93 ? 39.821 1.093 -47.921 1.00 93.62 93 THR A O 1
ATOM 664 N N . GLU A 1 94 ? 40.745 3.024 -48.598 1.00 95.69 94 GLU A N 1
ATOM 665 C CA . GLU A 1 94 ? 40.467 3.743 -47.350 1.00 95.69 94 GLU A CA 1
ATOM 666 C C . GLU A 1 94 ? 38.966 4.013 -47.160 1.00 95.69 94 GLU A C 1
ATOM 668 O O . GLU A 1 94 ? 38.442 3.825 -46.062 1.00 95.69 94 GLU A O 1
ATOM 673 N N . ILE A 1 95 ? 38.241 4.359 -48.233 1.00 96.00 95 ILE A N 1
ATOM 674 C CA . ILE A 1 95 ? 36.772 4.474 -48.201 1.00 96.00 95 ILE A CA 1
ATOM 675 C C . ILE A 1 95 ? 36.143 3.131 -47.819 1.00 96.00 95 ILE A C 1
ATOM 677 O O . ILE A 1 95 ? 35.244 3.104 -46.979 1.00 96.00 95 ILE A O 1
ATOM 681 N N . ARG A 1 96 ? 36.637 2.018 -48.379 1.00 94.19 96 ARG A N 1
ATOM 682 C CA . ARG A 1 96 ? 36.160 0.674 -48.029 1.00 94.19 96 ARG A CA 1
ATOM 683 C C . ARG A 1 96 ? 36.338 0.384 -46.543 1.00 94.19 96 ARG A C 1
ATOM 685 O O . ARG A 1 96 ? 35.397 -0.019 -45.867 1.00 94.19 96 ARG A O 1
ATOM 692 N N . ARG A 1 97 ? 37.534 0.668 -46.020 1.00 95.50 97 ARG A N 1
ATOM 693 C CA . ARG A 1 97 ? 37.874 0.496 -44.602 1.00 95.50 97 ARG A CA 1
ATOM 694 C C . ARG A 1 97 ? 36.947 1.308 -43.691 1.00 95.50 97 ARG A C 1
ATOM 696 O O . ARG A 1 97 ? 36.505 0.798 -42.666 1.00 95.50 97 ARG A O 1
ATOM 703 N N . LEU A 1 98 ? 36.640 2.554 -44.059 1.00 95.75 98 LEU A N 1
ATOM 704 C CA . LEU A 1 98 ? 35.710 3.412 -43.316 1.00 95.75 98 LEU A CA 1
ATOM 705 C C . LEU A 1 98 ? 34.261 2.910 -43.391 1.00 95.75 98 LEU A C 1
ATOM 707 O O . LEU A 1 98 ? 33.544 2.979 -42.392 1.00 95.75 98 LEU A O 1
ATOM 711 N N . ALA A 1 99 ? 33.834 2.387 -44.542 1.00 95.56 99 ALA A N 1
ATOM 712 C CA . ALA A 1 99 ? 32.511 1.793 -44.710 1.00 95.56 99 ALA A CA 1
ATOM 713 C C . ALA A 1 99 ? 32.338 0.547 -43.824 1.00 95.56 99 ALA A C 1
ATOM 715 O O . ALA A 1 99 ? 31.358 0.465 -43.085 1.00 95.56 99 ALA A O 1
ATOM 716 N N . ASP A 1 100 ? 33.324 -0.356 -43.807 1.00 94.62 100 ASP A N 1
ATOM 717 C CA . ASP A 1 100 ? 33.321 -1.541 -42.938 1.00 94.62 100 ASP A CA 1
ATOM 718 C C . ASP A 1 100 ? 33.312 -1.148 -41.447 1.00 94.62 100 ASP A C 1
ATOM 720 O O . ASP A 1 100 ? 32.537 -1.690 -40.659 1.00 94.62 100 ASP A O 1
ATOM 724 N N . GLN A 1 101 ? 34.116 -0.152 -41.048 1.00 96.06 101 GLN A N 1
ATOM 725 C CA . GLN A 1 101 ? 34.096 0.375 -39.675 1.00 96.06 101 GLN A CA 1
ATOM 726 C C . GLN A 1 101 ? 32.740 0.979 -39.297 1.00 96.06 101 GLN A C 1
ATOM 728 O O . GLN A 1 101 ? 32.279 0.801 -38.169 1.00 96.06 101 GLN A O 1
ATOM 733 N N . THR A 1 102 ? 32.091 1.668 -40.237 1.00 96.12 102 THR A N 1
ATOM 734 C CA . THR A 1 102 ? 30.754 2.235 -40.032 1.00 96.12 102 THR A CA 1
ATOM 735 C C . THR A 1 102 ? 29.722 1.124 -39.850 1.00 96.12 102 THR A C 1
ATOM 737 O O . THR A 1 102 ? 28.907 1.212 -38.936 1.00 96.12 102 THR A O 1
ATOM 740 N N . ALA A 1 103 ? 29.788 0.055 -40.651 1.00 93.31 103 ALA A N 1
ATOM 741 C CA . ALA A 1 103 ? 28.891 -1.094 -40.532 1.00 93.31 103 ALA A CA 1
ATOM 742 C C . ALA A 1 103 ? 29.008 -1.774 -39.155 1.00 93.31 103 ALA A C 1
ATOM 744 O O . ALA A 1 103 ? 27.992 -2.000 -38.493 1.00 93.31 103 ALA A O 1
ATOM 745 N N . VAL A 1 104 ? 30.236 -2.011 -38.675 1.00 95.56 104 VAL A N 1
ATOM 746 C CA . VAL A 1 104 ? 30.480 -2.567 -37.330 1.00 95.56 104 VAL A CA 1
ATOM 747 C C . VAL A 1 104 ? 29.916 -1.650 -36.241 1.00 95.56 104 VAL A C 1
ATOM 749 O O . VAL A 1 104 ? 29.162 -2.106 -35.387 1.00 95.56 104 VAL A O 1
ATOM 752 N N . ALA A 1 105 ? 30.187 -0.343 -36.309 1.00 95.75 105 ALA A N 1
ATOM 753 C CA . ALA A 1 105 ? 29.659 0.608 -35.332 1.00 95.75 105 ALA A CA 1
ATOM 754 C C . ALA A 1 105 ? 28.119 0.663 -35.336 1.00 95.75 105 ALA A C 1
ATOM 756 O O . ALA A 1 105 ? 27.501 0.753 -34.276 1.00 95.75 105 ALA A O 1
ATOM 757 N N . THR A 1 106 ? 27.475 0.582 -36.508 1.00 95.12 106 THR A N 1
ATOM 758 C CA . THR A 1 106 ? 26.006 0.526 -36.579 1.00 95.12 106 THR A CA 1
ATOM 759 C C . THR A 1 106 ? 25.433 -0.740 -35.957 1.00 95.12 106 THR A C 1
ATOM 761 O O . THR A 1 106 ? 24.393 -0.665 -35.307 1.00 95.12 106 THR A O 1
ATOM 764 N N . TYR A 1 107 ? 26.121 -1.874 -36.097 1.00 94.62 107 TYR A N 1
ATOM 765 C CA . TYR A 1 107 ? 25.711 -3.132 -35.480 1.00 94.62 107 TYR A CA 1
ATOM 766 C C . TYR A 1 107 ? 25.766 -3.061 -33.947 1.00 94.62 107 TYR A C 1
ATOM 768 O O . TYR A 1 107 ? 24.820 -3.470 -33.274 1.00 94.62 107 TYR A O 1
ATOM 776 N N . ASP A 1 108 ? 26.821 -2.464 -33.387 1.00 95.88 108 ASP A N 1
ATOM 777 C CA . ASP A 1 108 ? 26.945 -2.270 -31.936 1.00 95.88 108 ASP A CA 1
ATOM 778 C C . ASP A 1 108 ? 25.837 -1.352 -31.383 1.00 95.88 108 ASP A C 1
ATOM 780 O O . ASP A 1 108 ? 25.268 -1.605 -30.313 1.00 95.88 108 ASP A O 1
ATOM 784 N N . ILE A 1 109 ? 25.467 -0.306 -32.136 1.00 95.94 109 ILE A N 1
ATOM 785 C CA . ILE A 1 109 ? 24.331 0.559 -31.786 1.00 95.94 109 ILE A CA 1
ATOM 786 C C . ILE A 1 109 ? 23.020 -0.235 -31.838 1.00 95.94 109 ILE A C 1
ATOM 788 O O . ILE A 1 109 ? 22.213 -0.118 -30.919 1.00 95.94 109 ILE A O 1
ATOM 792 N N . GLU A 1 110 ? 22.799 -1.059 -32.867 1.00 94.25 110 GLU A N 1
ATOM 793 C CA . GLU A 1 110 ? 21.594 -1.890 -32.989 1.00 94.25 110 GLU A CA 1
ATOM 794 C C . GLU A 1 110 ? 21.423 -2.831 -31.784 1.00 94.25 110 GLU A C 1
ATOM 796 O O . GLU A 1 110 ? 20.327 -2.939 -31.227 1.00 94.25 110 GLU A O 1
ATOM 801 N N . GLN A 1 111 ? 22.508 -3.476 -31.340 1.00 95.88 111 GLN A N 1
ATOM 802 C CA . GLN A 1 111 ? 22.503 -4.324 -30.142 1.00 95.88 111 GLN A CA 1
ATOM 803 C C . GLN A 1 111 ? 22.132 -3.524 -28.890 1.00 95.88 111 GLN A C 1
ATOM 805 O O . GLN A 1 111 ? 21.213 -3.902 -28.162 1.00 95.88 111 GLN A O 1
ATOM 810 N N . THR A 1 112 ? 22.763 -2.366 -28.690 1.00 95.75 112 THR A N 1
ATOM 811 C CA . THR A 1 112 ? 22.462 -1.478 -27.555 1.00 95.75 112 THR A CA 1
ATOM 812 C C . THR A 1 112 ? 20.993 -1.038 -27.555 1.00 95.75 112 THR A C 1
ATOM 814 O O . THR A 1 112 ? 20.333 -1.010 -26.516 1.00 95.75 112 THR A O 1
ATOM 817 N N . VAL A 1 113 ? 20.434 -0.717 -28.725 1.00 95.88 113 VAL A N 1
ATOM 818 C CA . VAL A 1 113 ? 19.025 -0.318 -28.855 1.00 95.88 113 VAL A CA 1
ATOM 819 C C . VAL A 1 113 ? 18.087 -1.482 -28.536 1.00 95.88 113 VAL A C 1
ATOM 821 O O . VAL A 1 113 ? 17.088 -1.274 -27.846 1.00 95.88 113 VAL A O 1
ATOM 824 N N . LYS A 1 114 ? 18.408 -2.709 -28.965 1.00 94.25 114 LYS A N 1
ATOM 825 C CA . LYS A 1 114 ? 17.649 -3.918 -28.597 1.00 94.25 114 LYS A CA 1
ATOM 826 C C . LYS A 1 114 ? 17.644 -4.156 -27.088 1.00 94.25 114 LYS A C 1
ATOM 828 O O . LYS A 1 114 ? 16.592 -4.463 -26.525 1.00 94.25 114 LYS A O 1
ATOM 833 N N . GLU A 1 115 ? 18.781 -3.974 -26.420 1.00 96.00 115 GLU A N 1
ATOM 834 C CA . GLU A 1 115 ? 18.869 -4.065 -24.958 1.00 96.00 115 GLU A CA 1
ATOM 835 C C . GLU A 1 115 ? 17.996 -3.008 -24.271 1.00 96.00 115 GLU A C 1
ATOM 837 O O . GLU A 1 115 ? 17.233 -3.340 -23.361 1.00 96.00 115 GLU A O 1
ATOM 842 N N . ILE A 1 116 ? 18.023 -1.759 -24.754 1.00 94.62 116 ILE A N 1
ATOM 843 C CA . ILE A 1 116 ? 17.153 -0.682 -24.258 1.00 94.62 116 ILE A CA 1
ATOM 844 C C . ILE A 1 116 ? 15.675 -1.051 -24.432 1.00 94.62 116 ILE A C 1
ATOM 846 O O . ILE A 1 116 ? 14.899 -0.903 -23.490 1.00 94.62 116 ILE A O 1
ATOM 850 N N . GLN A 1 117 ? 15.267 -1.553 -25.601 1.00 94.00 117 GLN A N 1
ATOM 851 C CA . GLN A 1 117 ? 13.880 -1.964 -25.850 1.00 94.00 117 GLN A CA 1
ATOM 852 C C . GLN A 1 117 ? 13.437 -3.088 -24.908 1.00 94.00 117 GLN A C 1
ATOM 854 O O . GLN A 1 117 ? 12.340 -3.032 -24.350 1.00 94.00 117 GLN A O 1
ATOM 859 N N . SER A 1 118 ? 14.303 -4.080 -24.690 1.00 96.38 118 SER A N 1
ATOM 860 C CA . SER A 1 118 ? 14.052 -5.173 -23.748 1.00 96.38 118 SER A CA 1
ATOM 861 C C . SER A 1 118 ? 13.891 -4.654 -22.315 1.00 96.38 118 SER A C 1
ATOM 863 O O . SER A 1 118 ? 12.910 -4.974 -21.640 1.00 96.38 118 SER A O 1
ATOM 865 N N . ALA A 1 119 ? 14.789 -3.769 -21.870 1.00 95.94 119 ALA A N 1
ATOM 866 C CA . ALA A 1 119 ? 14.726 -3.149 -20.548 1.00 95.94 119 ALA A CA 1
ATOM 867 C C . ALA A 1 119 ? 13.465 -2.287 -20.365 1.00 95.94 119 ALA A C 1
ATOM 869 O O . ALA A 1 119 ? 12.833 -2.334 -19.310 1.00 95.94 119 ALA A O 1
ATOM 870 N N . VAL A 1 120 ? 13.059 -1.539 -21.395 1.00 96.38 120 VAL A N 1
ATOM 871 C CA . VAL A 1 120 ? 11.819 -0.750 -21.384 1.00 96.38 120 VAL A CA 1
ATOM 872 C C . VAL A 1 120 ? 10.594 -1.660 -21.294 1.00 96.38 120 VAL A C 1
ATOM 874 O O . VAL A 1 120 ? 9.719 -1.405 -20.470 1.00 96.38 120 VAL A O 1
ATOM 877 N N . SER A 1 121 ? 10.542 -2.746 -22.071 1.00 94.81 121 SER A N 1
ATOM 878 C CA . SER A 1 121 ? 9.446 -3.724 -22.012 1.00 94.81 121 SER A CA 1
ATOM 879 C C . SER A 1 121 ? 9.338 -4.380 -20.631 1.00 94.81 121 SER A C 1
ATOM 881 O O . SER A 1 121 ? 8.246 -4.449 -20.063 1.00 94.81 121 SER A O 1
ATOM 883 N N . ALA A 1 122 ? 10.469 -4.788 -20.049 1.00 96.25 122 ALA A N 1
ATOM 884 C CA . ALA A 1 122 ? 10.522 -5.299 -18.682 1.00 96.25 122 ALA A CA 1
ATOM 885 C C . ALA A 1 122 ? 10.062 -4.250 -17.655 1.00 96.25 122 ALA A C 1
ATOM 887 O O . ALA A 1 122 ? 9.320 -4.580 -16.729 1.00 96.25 122 ALA A O 1
ATOM 888 N N . GLY A 1 123 ? 10.449 -2.986 -17.848 1.00 96.00 123 GLY A N 1
ATOM 889 C CA . GLY A 1 123 ? 10.013 -1.860 -17.027 1.00 96.00 123 GLY A CA 1
ATOM 890 C C . GLY A 1 123 ? 8.497 -1.662 -17.047 1.00 96.00 123 GLY A C 1
ATOM 891 O O . GLY A 1 123 ? 7.899 -1.529 -15.984 1.00 96.00 123 GLY A O 1
ATOM 892 N N . VAL A 1 124 ? 7.870 -1.714 -18.228 1.00 95.12 124 VAL A N 1
ATOM 893 C CA . VAL A 1 124 ? 6.407 -1.590 -18.375 1.00 95.12 124 VAL A CA 1
ATOM 894 C C . VAL A 1 124 ? 5.690 -2.733 -17.657 1.00 95.12 124 VAL A C 1
ATOM 896 O O . VAL A 1 124 ? 4.814 -2.479 -16.837 1.00 95.12 124 VAL A O 1
ATOM 899 N N . MET A 1 125 ? 6.115 -3.986 -17.867 1.00 95.12 125 MET A N 1
ATOM 900 C CA . MET A 1 125 ? 5.530 -5.137 -17.158 1.00 95.12 125 MET A CA 1
ATOM 901 C C . MET A 1 125 ? 5.684 -5.022 -15.634 1.00 95.12 125 MET A C 1
ATOM 903 O O . MET A 1 125 ? 4.768 -5.356 -14.879 1.00 95.12 125 MET A O 1
ATOM 907 N N . GLY A 1 126 ? 6.844 -4.547 -15.172 1.00 96.50 126 GLY A N 1
ATOM 908 C CA . GLY A 1 126 ? 7.091 -4.280 -13.758 1.00 96.50 126 GLY A CA 1
ATOM 909 C C . GLY A 1 126 ? 6.153 -3.211 -13.200 1.00 96.50 126 GLY A C 1
ATOM 910 O O . GLY A 1 126 ? 5.637 -3.373 -12.093 1.00 96.50 126 GLY A O 1
ATOM 911 N N . MET A 1 127 ? 5.888 -2.160 -13.977 1.00 95.38 127 MET A N 1
ATOM 912 C CA . MET A 1 127 ? 5.006 -1.074 -13.565 1.00 95.38 127 MET A CA 1
ATOM 913 C C . MET A 1 127 ? 3.533 -1.473 -13.562 1.00 95.38 127 MET A C 1
ATOM 915 O O . MET A 1 127 ? 2.816 -1.103 -12.638 1.00 95.38 127 MET A O 1
ATOM 919 N N . ASP A 1 128 ? 3.091 -2.288 -14.518 1.00 92.88 128 ASP A N 1
ATOM 920 C CA . ASP A 1 128 ? 1.724 -2.817 -14.539 1.00 92.88 128 ASP A CA 1
ATOM 921 C C . ASP A 1 128 ? 1.456 -3.694 -13.310 1.00 92.88 128 ASP A C 1
ATOM 923 O O . ASP A 1 128 ? 0.430 -3.552 -12.638 1.00 92.88 128 ASP A O 1
ATOM 927 N N . LYS A 1 129 ? 2.419 -4.554 -12.949 1.00 95.88 129 LYS A N 1
ATOM 928 C CA . LYS A 1 129 ? 2.347 -5.335 -11.710 1.00 95.88 129 LYS A CA 1
ATOM 929 C C . LYS A 1 129 ? 2.340 -4.428 -10.479 1.00 95.88 129 LYS A C 1
ATOM 931 O O . LYS A 1 129 ? 1.545 -4.648 -9.570 1.00 95.88 129 LYS A O 1
ATOM 936 N N . PHE A 1 130 ? 3.199 -3.410 -10.447 1.00 96.06 130 PHE A N 1
ATOM 937 C CA . PHE A 1 130 ? 3.239 -2.438 -9.356 1.00 96.06 130 PHE A CA 1
ATOM 938 C C . PHE A 1 130 ? 1.893 -1.717 -9.181 1.00 96.06 130 PHE A C 1
ATOM 940 O O . PHE A 1 130 ? 1.390 -1.632 -8.063 1.00 96.06 130 PHE A O 1
ATOM 947 N N . SER A 1 131 ? 1.271 -1.263 -10.271 1.00 95.00 131 SER A N 1
ATOM 948 C CA . SER A 1 131 ? -0.051 -0.631 -10.246 1.00 95.00 131 SER A CA 1
ATOM 949 C C . SER A 1 131 ? -1.139 -1.565 -9.709 1.00 95.00 131 SER A C 1
ATOM 951 O O . SER A 1 131 ? -1.980 -1.124 -8.926 1.00 95.00 131 SER A O 1
ATOM 953 N N . GLU A 1 132 ? -1.115 -2.852 -10.065 1.00 95.56 132 GLU A N 1
ATOM 954 C CA . GLU A 1 132 ? -2.060 -3.835 -9.520 1.00 95.56 132 GLU A CA 1
ATOM 955 C C . GLU A 1 132 ? -1.861 -4.063 -8.012 1.00 95.56 132 GLU A C 1
ATOM 957 O O . GLU A 1 132 ? -2.841 -4.099 -7.267 1.00 95.56 132 GLU A O 1
ATOM 962 N N . GLU A 1 133 ? -0.617 -4.155 -7.534 1.00 96.19 133 GLU A N 1
ATOM 963 C CA . GLU A 1 133 ? -0.322 -4.281 -6.097 1.00 96.19 133 GLU A CA 1
ATOM 964 C C . GLU A 1 133 ? -0.784 -3.044 -5.311 1.00 96.19 133 GLU A C 1
ATOM 966 O O . GLU A 1 133 ? -1.411 -3.171 -4.259 1.00 96.19 133 GLU A O 1
ATOM 971 N N . VAL A 1 134 ? -0.565 -1.835 -5.842 1.00 95.81 134 VAL A N 1
ATOM 972 C CA . VAL A 1 134 ? -1.060 -0.598 -5.213 1.00 95.81 134 VAL A CA 1
ATOM 973 C C . VAL A 1 134 ? -2.591 -0.567 -5.193 1.00 95.81 134 VAL A C 1
ATOM 975 O O . VAL A 1 134 ? -3.188 -0.192 -4.182 1.00 95.81 134 VAL A O 1
ATOM 978 N N . ARG A 1 135 ? -3.251 -1.011 -6.270 1.00 94.31 135 ARG A N 1
ATOM 979 C CA . ARG A 1 135 ? -4.717 -1.110 -6.331 1.00 94.31 135 ARG A CA 1
ATOM 980 C C . ARG A 1 135 ? -5.268 -2.076 -5.282 1.00 94.31 135 ARG A C 1
ATOM 982 O O . ARG A 1 135 ? -6.271 -1.758 -4.646 1.00 94.31 135 ARG A O 1
ATOM 989 N N . ARG A 1 136 ? -4.619 -3.225 -5.078 1.00 95.75 136 ARG A N 1
ATOM 990 C CA . ARG A 1 136 ? -4.969 -4.171 -4.005 1.00 95.75 136 ARG A CA 1
ATOM 991 C C . ARG A 1 136 ? -4.772 -3.549 -2.626 1.00 95.75 136 ARG A C 1
ATOM 993 O O . ARG A 1 136 ? -5.700 -3.577 -1.827 1.00 95.75 136 ARG A O 1
ATOM 1000 N N . GLY A 1 137 ? -3.640 -2.882 -2.399 1.00 95.00 137 GLY A N 1
ATOM 1001 C CA . GLY A 1 137 ? -3.389 -2.154 -1.154 1.00 95.00 137 GLY A CA 1
ATOM 1002 C C . GLY A 1 137 ? -4.460 -1.101 -0.845 1.00 95.00 137 GLY A C 1
ATOM 1003 O O . GLY A 1 137 ? -4.859 -0.950 0.308 1.00 95.00 137 GLY A O 1
ATOM 1004 N N . MET A 1 138 ? -4.995 -0.413 -1.862 1.00 94.00 138 MET A N 1
ATOM 1005 C CA . MET A 1 138 ? -6.107 0.526 -1.667 1.00 94.00 138 MET A CA 1
ATOM 1006 C C . MET A 1 138 ? -7.392 -0.166 -1.196 1.00 94.00 138 MET A C 1
ATOM 1008 O O . MET A 1 138 ? -8.096 0.391 -0.352 1.00 94.00 138 MET A O 1
ATOM 1012 N N . LEU A 1 139 ? -7.703 -1.355 -1.721 1.00 94.75 139 LEU A N 1
ATOM 1013 C CA . LEU A 1 139 ? -8.868 -2.132 -1.282 1.00 94.75 139 LEU A CA 1
ATOM 1014 C C . LEU A 1 139 ? -8.720 -2.563 0.181 1.00 94.75 139 LEU A C 1
ATOM 1016 O O . LEU A 1 139 ? -9.664 -2.408 0.955 1.00 94.75 139 LEU A O 1
ATOM 1020 N N . ASP A 1 140 ? -7.529 -3.009 0.581 1.00 94.88 140 ASP A N 1
ATOM 1021 C CA . ASP A 1 140 ? -7.247 -3.388 1.968 1.00 94.88 140 ASP A CA 1
ATOM 1022 C C . ASP A 1 140 ? -7.398 -2.187 2.913 1.00 94.88 140 ASP A C 1
ATOM 1024 O O . ASP A 1 140 ? -8.061 -2.279 3.946 1.00 94.88 140 ASP A O 1
ATOM 1028 N N . VAL A 1 141 ? -6.863 -1.020 2.536 1.00 94.38 141 VAL A N 1
ATOM 1029 C CA . VAL A 1 141 ? -7.023 0.229 3.302 1.00 94.38 141 VAL A CA 1
ATOM 1030 C C . VAL A 1 141 ? -8.500 0.599 3.465 1.00 94.38 141 VAL A C 1
ATOM 1032 O O . VAL A 1 141 ? -8.916 0.990 4.558 1.00 94.38 141 VAL A O 1
ATOM 1035 N N . GLN A 1 142 ? -9.309 0.456 2.411 1.00 92.44 142 GLN A N 1
ATOM 1036 C CA . GLN A 1 142 ? -10.752 0.699 2.484 1.00 92.44 142 GLN A CA 1
ATOM 1037 C C . GLN A 1 142 ? -11.458 -0.293 3.411 1.00 92.44 142 GLN A C 1
AT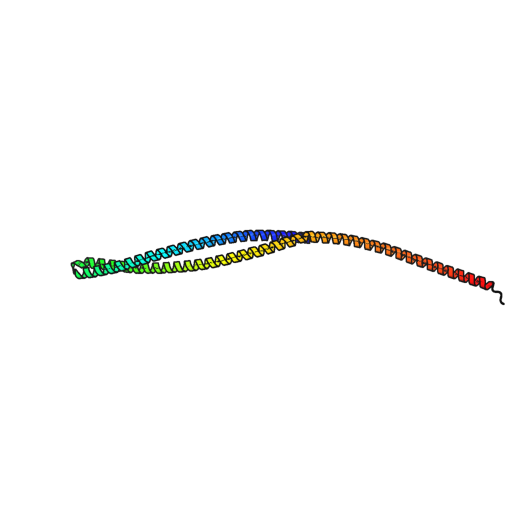OM 1039 O O . GLN A 1 142 ? -12.294 0.119 4.219 1.00 92.44 142 GLN A O 1
ATOM 1044 N N . GLN A 1 143 ? -11.110 -1.577 3.335 1.00 94.81 143 GLN A N 1
ATOM 1045 C CA . GLN A 1 143 ? -11.683 -2.610 4.192 1.00 94.81 143 GLN A CA 1
ATOM 1046 C C . GLN A 1 143 ? -11.361 -2.355 5.670 1.00 94.81 143 GLN A C 1
ATOM 1048 O O .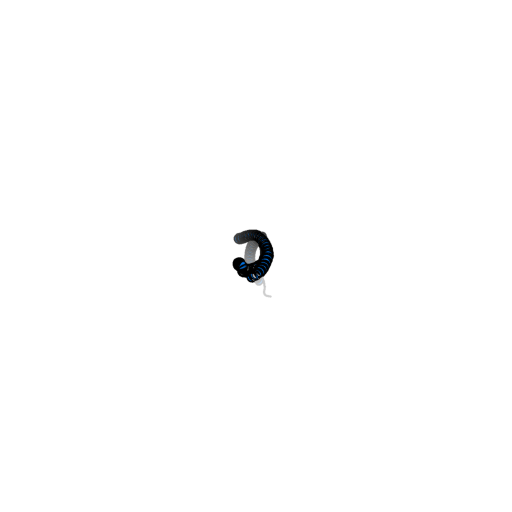 GLN A 1 143 ? -12.272 -2.348 6.501 1.00 94.81 143 GLN A O 1
ATOM 1053 N N . VAL A 1 144 ? -10.094 -2.085 5.997 1.00 94.38 144 VAL A N 1
ATOM 1054 C CA . VAL A 1 144 ? -9.673 -1.766 7.371 1.00 94.38 144 VAL A CA 1
ATOM 1055 C C . VAL A 1 144 ? -10.353 -0.480 7.855 1.00 94.38 144 VAL A C 1
ATOM 1057 O O . VAL A 1 144 ? -10.800 -0.413 8.999 1.00 94.38 144 VAL A O 1
ATOM 1060 N N . GLY A 1 145 ? -10.517 0.520 6.983 1.00 93.88 145 GLY A N 1
ATOM 1061 C CA . GLY A 1 145 ? -11.237 1.753 7.314 1.00 93.88 145 GLY A CA 1
ATOM 1062 C C . GLY A 1 145 ? -12.722 1.526 7.615 1.00 93.88 145 GLY A C 1
ATOM 1063 O O . GLY A 1 145 ? -13.282 2.160 8.511 1.00 93.88 145 GLY A O 1
ATOM 1064 N N . GLY A 1 146 ? -13.367 0.595 6.909 1.00 92.88 146 GLY A N 1
ATOM 1065 C CA . GLY A 1 146 ? -14.733 0.167 7.214 1.00 92.88 146 GLY A CA 1
ATOM 1066 C C . GLY A 1 146 ? -14.832 -0.530 8.573 1.00 92.88 146 GLY A C 1
ATOM 1067 O O . GLY A 1 146 ? -15.696 -0.190 9.381 1.00 92.88 146 GLY A O 1
ATOM 1068 N N . GLN A 1 147 ? -13.905 -1.447 8.862 1.00 93.19 147 GLN A N 1
ATOM 1069 C CA . GLN A 1 147 ? -13.848 -2.162 10.142 1.00 93.19 147 GLN A CA 1
ATOM 1070 C C . GLN A 1 147 ? -13.612 -1.214 11.327 1.00 93.19 147 GLN A C 1
ATOM 1072 O O . GLN A 1 147 ? -14.295 -1.322 12.344 1.00 93.19 147 GLN A O 1
ATOM 1077 N N . LEU A 1 148 ? -12.705 -0.242 11.195 1.00 91.81 148 LEU A N 1
ATOM 1078 C CA . LEU A 1 148 ? -12.487 0.778 12.225 1.00 91.81 148 LEU A CA 1
ATOM 1079 C C . LEU A 1 148 ? -13.722 1.652 12.443 1.00 91.81 148 LEU A C 1
ATOM 1081 O O . LEU A 1 148 ? -14.052 1.959 13.586 1.00 91.81 148 LEU A O 1
ATOM 1085 N N . SER A 1 149 ? -14.437 2.009 11.375 1.00 91.56 149 SER A N 1
ATOM 1086 C CA . SER A 1 149 ? -15.692 2.763 11.489 1.00 91.56 149 SER A CA 1
ATOM 1087 C C . SER A 1 149 ? -16.746 1.987 12.285 1.00 91.56 149 SER A C 1
ATOM 1089 O O . SER A 1 149 ? -17.432 2.566 13.127 1.00 91.56 149 SER A O 1
ATOM 1091 N N . GLN A 1 150 ? -16.834 0.669 12.080 1.00 92.62 150 GLN A N 1
ATOM 1092 C CA . GLN A 1 150 ? -17.708 -0.196 12.871 1.00 92.62 150 GLN A CA 1
ATOM 1093 C C . GLN A 1 150 ? -17.270 -0.264 14.342 1.00 92.62 150 GLN A C 1
ATOM 1095 O O . GLN A 1 150 ? -18.112 -0.123 15.226 1.00 92.62 150 GLN A O 1
ATOM 1100 N N . ILE A 1 151 ? -15.967 -0.399 14.617 1.00 90.94 151 ILE A N 1
ATOM 1101 C CA . ILE A 1 151 ? -15.429 -0.384 15.988 1.00 90.94 151 ILE A CA 1
ATOM 1102 C C . ILE A 1 151 ? -15.779 0.929 16.695 1.00 90.94 151 ILE A C 1
ATOM 1104 O O . ILE A 1 151 ? -16.250 0.906 17.828 1.00 90.94 151 ILE A O 1
ATOM 1108 N N . ILE A 1 152 ? -15.593 2.075 16.032 1.00 89.25 152 ILE A N 1
ATOM 1109 C CA . ILE A 1 152 ? -15.940 3.389 16.593 1.00 89.25 152 ILE A CA 1
ATOM 1110 C C . ILE A 1 152 ? -17.428 3.435 16.954 1.00 89.25 152 ILE A C 1
ATOM 1112 O O . ILE A 1 152 ? -17.769 3.854 18.061 1.00 89.25 152 ILE A O 1
ATOM 1116 N N . ALA A 1 153 ? -18.302 2.972 16.056 1.00 90.00 153 ALA A N 1
ATOM 1117 C CA . ALA A 1 153 ? -19.738 2.931 16.306 1.00 90.00 153 ALA A CA 1
ATOM 1118 C C . ALA A 1 153 ? -20.082 2.028 17.503 1.00 90.00 153 ALA A C 1
ATOM 1120 O O . ALA A 1 153 ? -20.802 2.454 18.404 1.00 90.00 153 ALA A O 1
ATOM 1121 N N . GLU A 1 154 ? -19.533 0.813 17.569 1.00 90.62 154 GLU A N 1
ATOM 1122 C CA . GLU A 1 154 ? -19.774 -0.116 18.680 1.00 90.62 154 GLU A CA 1
ATOM 1123 C C . GLU A 1 154 ? -19.287 0.454 20.017 1.00 90.62 154 GLU A C 1
ATOM 1125 O O . GLU A 1 154 ? -20.024 0.429 21.006 1.00 90.62 154 GLU A O 1
ATOM 1130 N N . VAL A 1 155 ? -18.096 1.051 20.046 1.00 89.56 155 VAL A N 1
ATOM 1131 C CA . VAL A 1 155 ? -17.539 1.679 21.249 1.00 89.56 155 VAL A CA 1
ATOM 1132 C C . VAL A 1 155 ? -18.393 2.865 21.708 1.00 89.56 155 VAL A C 1
ATOM 1134 O O . VAL A 1 155 ? -18.650 3.005 22.903 1.00 89.56 155 VAL A O 1
ATOM 1137 N N . GLN A 1 156 ? -18.917 3.677 20.787 1.00 85.75 156 GLN A N 1
ATOM 1138 C CA . GLN A 1 156 ? -19.840 4.766 21.125 1.00 85.75 156 GLN A CA 1
ATOM 1139 C C . GLN A 1 156 ? -21.154 4.260 21.743 1.00 85.75 156 GLN A C 1
ATOM 1141 O O . GLN A 1 156 ? -21.732 4.943 22.589 1.00 85.75 156 GLN A O 1
ATOM 1146 N N . THR A 1 157 ? -21.608 3.046 21.404 1.00 88.69 157 THR A N 1
ATOM 1147 C CA . THR A 1 157 ? -22.790 2.441 22.050 1.00 88.69 157 THR A CA 1
ATOM 1148 C C . THR A 1 157 ? -22.532 1.923 23.467 1.00 88.69 157 THR A C 1
ATOM 1150 O O . THR A 1 157 ? -23.491 1.650 24.194 1.00 88.69 157 THR A O 1
ATOM 1153 N N . LEU A 1 158 ? -21.274 1.796 23.905 1.00 86.50 158 LEU A N 1
ATOM 1154 C CA . LEU A 1 158 ? -20.963 1.333 25.260 1.00 86.50 158 LEU A CA 1
ATOM 1155 C C . LEU A 1 158 ? -21.346 2.366 26.321 1.00 86.50 158 LEU A C 1
ATOM 1157 O O . LEU A 1 158 ? -21.900 1.988 27.351 1.00 86.50 158 LEU A O 1
ATOM 1161 N N . ALA A 1 159 ? -21.106 3.654 26.069 1.00 80.62 159 ALA A N 1
ATOM 1162 C CA . ALA A 1 159 ? -21.414 4.725 27.018 1.00 80.62 159 ALA A CA 1
ATOM 1163 C C . ALA A 1 159 ? -22.884 4.710 27.505 1.00 80.62 159 ALA A C 1
ATOM 1165 O O . ALA A 1 159 ? -23.095 4.601 28.718 1.00 80.62 159 ALA A O 1
ATOM 1166 N N . PRO A 1 160 ? -23.910 4.710 26.625 1.00 85.12 160 PRO A N 1
ATOM 1167 C CA . PRO A 1 160 ? -25.302 4.639 27.075 1.00 85.12 160 PRO A CA 1
ATOM 1168 C C . PRO A 1 160 ? -25.643 3.303 27.751 1.00 85.12 160 PRO A C 1
ATOM 1170 O O . PRO A 1 160 ? -26.451 3.271 28.677 1.00 85.12 160 PRO A O 1
ATOM 1173 N N . ARG A 1 161 ? -25.007 2.188 27.355 1.00 88.25 161 ARG A N 1
ATOM 1174 C CA . ARG A 1 161 ? -25.199 0.894 28.033 1.00 88.25 161 ARG A CA 1
ATOM 1175 C C . ARG A 1 161 ? -24.696 0.924 29.471 1.00 88.25 161 ARG A C 1
AT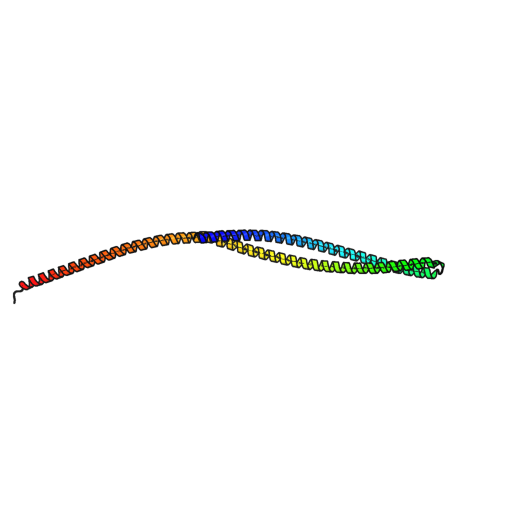OM 1177 O O . ARG A 1 161 ? -25.388 0.432 30.355 1.00 88.25 161 ARG A O 1
ATOM 1184 N N . PHE A 1 162 ? -23.536 1.524 29.721 1.00 84.94 162 PHE A N 1
ATOM 1185 C CA . PHE A 1 162 ? -23.021 1.671 31.083 1.00 84.94 162 PHE A CA 1
ATOM 1186 C C . PHE A 1 162 ? -23.888 2.584 31.940 1.00 84.94 162 PHE A C 1
ATOM 1188 O O . PHE A 1 162 ? -24.075 2.294 33.119 1.00 84.94 162 PHE A O 1
ATOM 1195 N N . GLN A 1 163 ? -24.471 3.629 31.353 1.00 85.75 163 GLN A N 1
ATOM 1196 C CA . GLN A 1 163 ? -25.426 4.470 32.063 1.00 85.75 163 GLN A CA 1
ATOM 1197 C C . GLN A 1 163 ? -26.658 3.670 32.520 1.00 85.75 163 GLN A C 1
ATOM 1199 O O . GLN A 1 163 ? -27.007 3.727 33.698 1.00 85.75 163 GLN A O 1
ATOM 1204 N N . MET A 1 164 ? -27.237 2.837 31.647 1.00 89.75 164 MET A N 1
ATOM 1205 C CA . MET A 1 164 ? -28.347 1.948 32.025 1.00 89.75 164 MET A CA 1
ATOM 1206 C C . MET A 1 164 ? -27.961 0.952 33.128 1.00 89.75 164 MET A C 1
ATOM 1208 O O . MET A 1 164 ? -28.746 0.699 34.040 1.00 89.75 164 MET A O 1
ATOM 1212 N N . VAL A 1 165 ? -26.746 0.391 33.081 1.00 89.62 165 VAL A N 1
ATOM 1213 C CA . VAL A 1 165 ? -26.258 -0.505 34.145 1.00 89.62 165 VAL A CA 1
ATOM 1214 C C . VAL A 1 165 ? -26.132 0.248 35.470 1.00 89.62 165 VAL A C 1
ATOM 1216 O O . VAL A 1 165 ? -26.509 -0.290 36.507 1.00 89.62 165 VAL A O 1
ATOM 1219 N N . ASN A 1 166 ? -25.648 1.491 35.451 1.00 88.19 166 ASN A N 1
ATOM 1220 C CA . ASN A 1 166 ? -25.532 2.316 36.651 1.00 88.19 166 ASN A CA 1
ATOM 1221 C C . ASN A 1 166 ? -26.905 2.623 37.275 1.00 88.19 166 ASN A C 1
ATOM 1223 O O . ASN A 1 166 ? -27.080 2.483 38.483 1.00 88.19 166 ASN A O 1
ATOM 1227 N N . GLU A 1 167 ? -27.898 2.967 36.455 1.00 91.69 167 GLU A N 1
ATOM 1228 C CA . GLU A 1 167 ? -29.285 3.170 36.899 1.00 91.69 167 GLU A CA 1
ATOM 1229 C C . GLU A 1 167 ? -29.895 1.883 37.487 1.00 91.69 167 GLU A C 1
ATOM 1231 O O . GLU A 1 167 ? -30.534 1.907 38.546 1.00 91.69 167 GLU A O 1
ATOM 1236 N N . GLY A 1 168 ? -29.639 0.735 36.851 1.00 94.56 168 GLY A N 1
ATOM 1237 C CA . GLY A 1 168 ? -30.039 -0.578 37.359 1.00 94.56 168 GLY A CA 1
ATOM 1238 C C . GLY A 1 168 ? -29.386 -0.920 38.702 1.00 94.56 168 GLY A C 1
ATOM 1239 O O . GLY A 1 168 ? -30.071 -1.373 39.619 1.00 94.56 168 GLY A O 1
ATOM 1240 N N . MET A 1 169 ? -28.090 -0.636 38.860 1.00 93.69 169 MET A N 1
ATOM 1241 C CA . MET A 1 169 ? -27.376 -0.823 40.127 1.00 93.69 169 MET A CA 1
ATOM 1242 C C . MET A 1 169 ? -27.926 0.073 41.238 1.00 93.69 169 MET A C 1
ATOM 1244 O O . MET A 1 169 ? -28.097 -0.398 42.360 1.00 93.69 169 MET A O 1
ATOM 1248 N N . GLN A 1 170 ? -28.255 1.333 40.938 1.00 93.81 170 GLN A N 1
ATOM 1249 C CA . GLN A 1 170 ? -28.869 2.235 41.915 1.00 93.81 170 GLN A CA 1
ATOM 1250 C C . GLN A 1 170 ? -30.244 1.720 42.361 1.00 93.81 170 GLN A C 1
ATOM 1252 O O . GLN A 1 170 ? -30.564 1.724 43.549 1.00 93.81 170 GLN A O 1
ATOM 1257 N N . THR A 1 171 ? -31.038 1.213 41.417 1.00 96.06 171 THR A N 1
ATOM 1258 C CA . THR A 1 171 ? -32.338 0.594 41.709 1.00 96.06 171 THR A CA 1
ATOM 1259 C C . THR A 1 171 ? -32.176 -0.649 42.586 1.00 96.06 171 THR A C 1
ATOM 1261 O O . THR A 1 171 ? -32.920 -0.832 43.549 1.00 96.06 171 THR A O 1
ATOM 1264 N N . GLN A 1 172 ? -31.173 -1.483 42.301 1.00 95.25 172 GLN A N 1
ATOM 1265 C CA . GLN A 1 172 ? -30.869 -2.675 43.089 1.00 95.25 172 GLN A CA 1
ATOM 1266 C C . GLN A 1 172 ? -30.392 -2.331 44.508 1.00 95.25 172 GLN A C 1
ATOM 1268 O O . GLN A 1 172 ? -30.798 -3.001 45.455 1.00 95.25 172 GLN A O 1
ATOM 1273 N N . ALA A 1 173 ? -29.586 -1.276 44.669 1.00 96.38 173 ALA A N 1
ATOM 1274 C CA . ALA A 1 173 ? -29.160 -0.780 45.977 1.00 96.38 173 ALA A CA 1
ATOM 1275 C C . ALA A 1 173 ? -30.361 -0.323 46.821 1.00 96.38 173 ALA A C 1
ATOM 1277 O O . ALA A 1 173 ? -30.521 -0.771 47.955 1.00 96.38 173 ALA A O 1
ATOM 1278 N N . ASN A 1 174 ? -31.264 0.468 46.232 1.00 96.56 174 ASN A N 1
ATOM 1279 C CA . ASN A 1 174 ? -32.493 0.902 46.902 1.00 96.56 174 ASN A CA 1
ATOM 1280 C C . ASN A 1 174 ? -33.386 -0.297 47.282 1.00 96.56 174 ASN A C 1
ATOM 1282 O O . ASN A 1 174 ? -33.946 -0.344 48.376 1.00 96.56 174 ASN A O 1
ATOM 1286 N N . GLY A 1 175 ? -33.500 -1.299 46.403 1.00 97.31 175 GLY A N 1
ATOM 1287 C CA . GLY A 1 175 ? -34.231 -2.535 46.695 1.00 97.31 175 GLY A CA 1
ATOM 1288 C C . GLY A 1 175 ? -33.614 -3.337 47.848 1.00 97.31 175 GLY A C 1
ATOM 1289 O O . GLY A 1 175 ? -34.338 -3.862 48.692 1.00 97.31 175 GLY A O 1
ATOM 1290 N N . ALA A 1 176 ? -32.283 -3.395 47.937 1.00 96.94 176 ALA A N 1
ATOM 1291 C CA . ALA A 1 176 ? -31.584 -4.048 49.043 1.00 96.94 176 ALA A CA 1
ATOM 1292 C C . ALA A 1 176 ? -31.822 -3.334 50.388 1.00 96.94 176 ALA A C 1
ATOM 1294 O O . ALA A 1 176 ? -32.014 -4.000 51.411 1.00 96.94 176 ALA A O 1
ATOM 1295 N N . GLU A 1 177 ? -31.880 -1.999 50.398 1.00 97.00 177 GLU A N 1
ATOM 1296 C CA . GLU A 1 177 ? -32.264 -1.230 51.590 1.00 97.00 177 GLU A CA 1
ATOM 1297 C C . GLU A 1 177 ? -33.701 -1.540 52.028 1.00 97.00 177 GLU A C 1
ATOM 1299 O O . GLU A 1 177 ? -33.942 -1.800 53.209 1.00 97.00 177 GLU A O 1
ATOM 1304 N N . GLN A 1 178 ? -34.648 -1.602 51.087 1.00 97.00 178 GLN A N 1
ATOM 1305 C CA . GLN A 1 178 ? -36.038 -1.970 51.382 1.00 97.00 178 GLN A CA 1
ATOM 1306 C C . GLN A 1 178 ? -36.159 -3.392 51.947 1.00 97.00 178 GLN A C 1
ATOM 1308 O O . GLN A 1 178 ? -36.885 -3.609 52.917 1.00 97.00 178 GLN A O 1
ATOM 1313 N N . ILE A 1 179 ? -35.419 -4.357 51.391 1.00 96.81 179 ILE A N 1
ATOM 1314 C CA . ILE A 1 179 ? -35.359 -5.728 51.923 1.00 96.81 179 ILE A CA 1
ATOM 1315 C C . ILE A 1 179 ? -34.817 -5.719 53.354 1.00 96.81 179 ILE A C 1
ATOM 1317 O O . ILE A 1 179 ? -35.369 -6.384 54.228 1.00 96.81 179 ILE A O 1
ATOM 1321 N N . THR A 1 180 ? -33.765 -4.944 53.611 1.00 97.25 180 THR A N 1
ATOM 1322 C CA . THR A 1 180 ? -33.170 -4.825 54.948 1.00 97.25 180 THR A CA 1
ATOM 1323 C C . THR A 1 180 ? -34.179 -4.263 55.956 1.00 97.25 180 THR A C 1
ATOM 1325 O O . THR A 1 180 ? -34.313 -4.797 57.057 1.00 97.25 180 THR A O 1
ATOM 1328 N N . GLN A 1 181 ? -34.951 -3.242 55.571 1.00 97.19 181 GLN A N 1
ATOM 1329 C CA . GLN A 1 181 ? -36.027 -2.695 56.405 1.00 97.19 181 GLN A CA 1
ATOM 1330 C C . GLN A 1 181 ? -37.143 -3.717 56.658 1.00 97.19 181 GLN A C 1
ATOM 1332 O O . GLN A 1 181 ? -37.575 -3.880 57.800 1.00 97.19 181 GLN A O 1
ATOM 1337 N N . ALA A 1 182 ? -37.577 -4.445 55.627 1.00 97.12 182 ALA A N 1
ATOM 1338 C CA . ALA A 1 182 ? -38.598 -5.482 55.761 1.00 97.12 182 ALA A CA 1
ATOM 1339 C C . ALA A 1 182 ? -38.143 -6.622 56.689 1.00 97.12 182 ALA A C 1
ATOM 1341 O O . ALA A 1 182 ? -38.924 -7.102 57.509 1.00 97.12 182 ALA A O 1
ATOM 1342 N N . LEU A 1 183 ? -36.868 -7.020 56.619 1.00 96.19 183 LEU A N 1
ATOM 1343 C CA . LEU A 1 183 ? -36.282 -8.006 57.532 1.00 96.19 183 LEU A CA 1
ATOM 1344 C C . LEU A 1 183 ? -36.236 -7.499 58.978 1.00 96.19 183 LEU A C 1
ATOM 1346 O O . LEU A 1 183 ? -36.510 -8.270 59.897 1.00 96.19 183 LEU A O 1
ATOM 1350 N N . SER A 1 184 ? -35.946 -6.211 59.188 1.00 97.38 184 SER A N 1
ATOM 1351 C CA . SER A 1 184 ? -35.995 -5.592 60.518 1.00 97.38 184 SER A CA 1
ATOM 1352 C C . SER A 1 184 ? -37.407 -5.640 61.110 1.00 97.38 184 SER A C 1
ATOM 1354 O O . SER A 1 184 ? -37.582 -6.081 62.244 1.00 97.38 184 SER A O 1
ATOM 1356 N N . GLN A 1 185 ? -38.423 -5.254 60.331 1.00 97.31 185 GLN A N 1
ATOM 1357 C CA . GLN A 1 185 ? -39.829 -5.307 60.753 1.00 97.31 185 GLN A CA 1
ATOM 1358 C C . GLN A 1 185 ? -40.293 -6.743 61.025 1.00 97.31 185 GLN A C 1
ATOM 1360 O O . GLN A 1 185 ? -40.990 -7.001 62.005 1.00 97.31 185 GLN A O 1
ATOM 1365 N N . LEU A 1 186 ? -39.876 -7.698 60.189 1.00 96.81 186 LEU A N 1
ATOM 1366 C CA . LEU A 1 186 ? -40.176 -9.114 60.390 1.00 96.81 186 LEU A CA 1
ATOM 1367 C C . LEU A 1 186 ? -39.553 -9.644 61.688 1.00 96.81 186 LEU A C 1
ATOM 1369 O O . LEU A 1 186 ? -40.204 -10.390 62.418 1.00 96.81 186 LEU A O 1
ATOM 1373 N N . SER A 1 187 ? -38.315 -9.246 61.992 1.00 97.00 187 SER A N 1
ATOM 1374 C CA . SER A 1 187 ? -37.645 -9.609 63.242 1.00 97.00 187 SER A CA 1
ATOM 1375 C C . SER A 1 187 ? -38.387 -9.057 64.463 1.00 97.00 187 SER A C 1
ATOM 1377 O O . SER A 1 187 ? -38.563 -9.776 65.446 1.00 97.00 187 SER A O 1
ATOM 1379 N N . GLU A 1 188 ? -38.848 -7.807 64.409 1.00 97.25 188 GLU A N 1
ATOM 1380 C CA . GLU A 1 188 ? -39.633 -7.187 65.483 1.00 97.25 188 GLU A CA 1
ATOM 1381 C C . GLU A 1 188 ? -40.983 -7.898 65.682 1.00 97.25 188 GLU A C 1
ATOM 1383 O O . GLU A 1 188 ? -41.329 -8.290 66.799 1.00 97.25 188 GLU A O 1
ATOM 1388 N N . ALA A 1 189 ? -41.703 -8.182 64.593 1.00 97.12 189 ALA A N 1
ATOM 1389 C CA . ALA A 1 189 ? -42.958 -8.933 64.637 1.00 97.12 189 ALA A CA 1
ATOM 1390 C C . ALA A 1 189 ? -42.771 -10.357 65.197 1.00 97.12 189 ALA A C 1
ATOM 1392 O O . ALA A 1 189 ? -43.603 -10.844 65.971 1.00 97.12 189 ALA A O 1
ATOM 1393 N N . ALA A 1 190 ? -41.667 -11.025 64.850 1.00 96.62 190 ALA A N 1
ATOM 1394 C CA . ALA A 1 190 ? -41.324 -12.337 65.391 1.00 96.62 190 ALA A CA 1
ATOM 1395 C C . ALA A 1 190 ? -41.060 -12.281 66.907 1.00 96.62 190 ALA A C 1
ATOM 1397 O O . ALA A 1 190 ? -41.543 -13.146 67.641 1.00 96.62 190 ALA A O 1
ATOM 1398 N N . GLN A 1 191 ? -40.365 -11.245 67.396 1.00 97.25 191 GLN A N 1
ATOM 1399 C CA . GLN A 1 191 ? -40.153 -11.028 68.833 1.00 97.25 191 GLN A CA 1
ATOM 1400 C C . GLN A 1 191 ? -41.472 -10.777 69.574 1.00 97.25 191 GLN A C 1
ATOM 1402 O O . GLN A 1 191 ? -41.727 -11.402 70.605 1.00 97.25 191 GLN A O 1
ATOM 1407 N N . GLN A 1 192 ? -42.348 -9.930 69.031 1.00 97.00 192 GLN A N 1
ATOM 1408 C CA . GLN A 1 192 ? -43.658 -9.652 69.627 1.00 97.00 192 GLN A CA 1
ATOM 1409 C C . GLN A 1 192 ? -44.557 -10.900 69.661 1.00 97.00 192 GLN A C 1
ATOM 1411 O O . GLN A 1 192 ? -45.280 -11.134 70.634 1.00 97.00 192 GLN A O 1
ATOM 1416 N N . THR A 1 193 ? -44.483 -11.737 68.622 1.00 96.31 193 THR A N 1
ATOM 1417 C CA . THR A 1 193 ? -45.187 -13.027 68.569 1.00 96.31 193 THR A CA 1
ATOM 1418 C C . THR A 1 193 ? -44.671 -13.983 69.646 1.00 96.31 193 THR A C 1
ATOM 1420 O O . THR A 1 193 ? -45.470 -14.609 70.342 1.00 96.31 193 THR A O 1
ATOM 1423 N N . ALA A 1 194 ? -43.349 -14.069 69.829 1.00 97.12 194 ALA A N 1
ATOM 1424 C CA . ALA A 1 194 ? -42.744 -14.897 70.870 1.00 97.12 194 ALA A CA 1
ATOM 1425 C C . ALA A 1 194 ? -43.170 -14.454 72.283 1.00 97.12 194 ALA A C 1
ATOM 1427 O O . ALA A 1 194 ? -43.522 -15.296 73.110 1.00 97.12 194 ALA A O 1
ATOM 1428 N N . GLU A 1 195 ? -43.215 -13.145 72.545 1.00 97.12 195 GLU A N 1
ATOM 1429 C CA . GLU A 1 195 ? -43.693 -12.605 73.824 1.00 97.12 195 GLU A CA 1
ATOM 1430 C C . GLU A 1 195 ? -45.189 -12.886 74.045 1.00 97.12 195 GLU A C 1
ATOM 1432 O O . GLU A 1 195 ? -45.587 -13.343 75.116 1.00 97.12 195 GLU A O 1
ATOM 1437 N N . SER A 1 196 ? -46.022 -12.713 73.015 1.00 97.06 196 SER A N 1
ATOM 1438 C CA . SER A 1 196 ? -47.463 -13.010 73.093 1.00 97.06 196 SER A CA 1
ATOM 1439 C C . SER A 1 196 ? -47.735 -14.491 73.387 1.00 97.06 196 SER A C 1
ATOM 1441 O O . SER A 1 196 ? -48.631 -14.826 74.166 1.00 97.06 196 SER A O 1
ATOM 1443 N N . LEU A 1 197 ? -46.942 -15.396 72.801 1.00 96.00 197 LEU A N 1
ATOM 1444 C CA . LEU A 1 197 ? -46.998 -16.830 73.097 1.00 96.00 197 LEU A CA 1
ATOM 1445 C C . LEU A 1 197 ? -46.600 -17.126 74.546 1.00 96.00 197 LEU A C 1
ATOM 1447 O O . LEU A 1 197 ? -47.251 -17.938 75.203 1.00 96.00 197 LEU A O 1
ATOM 1451 N N . ARG A 1 198 ? -45.575 -16.444 75.067 1.00 96.31 198 ARG A N 1
ATOM 1452 C CA . ARG A 1 198 ? -45.136 -16.583 76.461 1.00 96.31 198 ARG A CA 1
ATOM 1453 C C . ARG A 1 198 ? -46.227 -16.139 77.440 1.00 96.31 198 ARG A C 1
ATOM 1455 O O . ARG A 1 198 ? -46.517 -16.857 78.393 1.00 96.31 198 ARG A O 1
ATOM 1462 N N . GLN A 1 199 ? -46.883 -15.011 77.167 1.00 95.94 199 GLN A N 1
ATOM 1463 C CA . GLN A 1 199 ? -48.027 -14.527 77.951 1.00 95.94 199 GLN A CA 1
ATOM 1464 C C . GLN A 1 199 ? -49.225 -15.479 77.870 1.00 95.94 199 GLN A C 1
ATOM 1466 O O . GLN A 1 199 ? -49.854 -15.770 78.885 1.00 95.94 199 GLN A O 1
ATOM 1471 N N . SER A 1 200 ? -49.508 -16.016 76.680 1.00 95.44 200 SER A N 1
ATOM 1472 C CA . SER A 1 200 ? -50.573 -17.007 76.488 1.00 95.44 200 SER A CA 1
ATOM 1473 C C . SER A 1 200 ? -50.302 -18.288 77.279 1.00 95.44 200 SER A C 1
ATOM 1475 O O . SER A 1 200 ? -51.210 -18.810 77.918 1.00 95.44 200 SER A O 1
ATOM 1477 N N . SER A 1 201 ? -49.053 -18.768 77.294 1.00 96.19 201 SER A N 1
ATOM 1478 C CA . SER A 1 201 ? -48.646 -19.918 78.110 1.00 96.19 201 SER A CA 1
ATOM 1479 C C . SER A 1 201 ? -48.874 -19.659 79.599 1.00 96.19 201 SER A C 1
ATOM 1481 O O . SER A 1 201 ? -49.468 -20.494 80.271 1.00 96.19 201 SER A O 1
ATOM 1483 N N . GLN A 1 202 ? -48.485 -18.481 80.099 1.00 96.06 202 GLN A N 1
ATOM 1484 C CA . GLN A 1 202 ? -48.712 -18.106 81.497 1.00 96.06 202 GLN A CA 1
ATOM 1485 C C . GLN A 1 202 ? -50.208 -18.076 81.844 1.00 96.06 202 GLN A C 1
ATOM 1487 O O . GLN A 1 202 ? -50.616 -18.593 82.880 1.00 96.06 202 GLN A O 1
ATOM 1492 N N . ALA A 1 203 ? -51.045 -17.521 80.964 1.00 95.31 203 ALA A N 1
ATOM 1493 C CA . ALA A 1 203 ? -52.489 -17.489 81.174 1.00 95.31 203 ALA A CA 1
ATOM 1494 C C . ALA A 1 203 ? -53.106 -18.900 81.188 1.00 95.31 203 ALA A C 1
ATOM 1496 O O . ALA A 1 203 ? -54.031 -19.165 81.955 1.00 95.31 203 ALA A O 1
ATOM 1497 N N . ILE A 1 204 ? -52.594 -19.819 80.359 1.00 95.19 204 ILE A N 1
ATOM 1498 C CA . ILE A 1 204 ? -52.993 -21.234 80.367 1.00 95.19 204 ILE A CA 1
ATOM 1499 C C . ILE A 1 204 ? -52.601 -21.903 81.693 1.00 95.19 204 ILE A C 1
ATOM 1501 O O . ILE A 1 204 ? -53.410 -22.651 82.251 1.00 95.19 204 ILE A O 1
ATOM 1505 N N . ASP A 1 205 ? -51.410 -21.618 82.222 1.00 94.81 205 ASP A N 1
ATOM 1506 C CA . ASP A 1 205 ? -50.964 -22.130 83.523 1.00 94.81 205 ASP A CA 1
ATOM 1507 C C . ASP A 1 205 ? -51.862 -21.618 84.662 1.00 94.81 205 ASP A C 1
ATOM 1509 O O . ASP A 1 205 ? -52.339 -22.407 85.486 1.00 94.81 205 ASP A O 1
ATOM 1513 N N . ASP A 1 206 ? -52.188 -20.323 84.660 1.00 94.44 206 ASP A N 1
ATOM 1514 C CA . ASP A 1 206 ? -53.085 -19.704 85.641 1.00 94.44 206 ASP A CA 1
ATOM 1515 C C . ASP A 1 206 ? -54.508 -20.285 85.554 1.00 94.44 206 ASP A C 1
ATOM 1517 O O . ASP A 1 206 ? -55.107 -20.644 86.573 1.00 94.44 206 ASP A O 1
ATOM 1521 N N . LEU A 1 207 ? -55.053 -20.455 84.343 1.00 93.69 207 LEU A N 1
ATOM 1522 C CA . LEU A 1 207 ? -56.350 -21.109 84.129 1.00 93.69 207 LEU A CA 1
ATOM 1523 C C . LEU A 1 207 ? -56.341 -22.558 84.621 1.00 93.69 207 LEU A C 1
ATOM 1525 O O . LEU A 1 207 ? -57.315 -23.011 85.226 1.00 93.69 207 LEU A O 1
ATOM 1529 N N . THR A 1 208 ? -55.242 -23.281 84.407 1.00 94.00 208 THR A N 1
ATOM 1530 C CA . THR A 1 208 ? -55.068 -24.656 84.889 1.00 94.00 208 THR A CA 1
ATOM 1531 C C . THR A 1 208 ? -55.044 -24.702 86.417 1.00 94.00 208 THR A C 1
ATOM 1533 O O . THR A 1 208 ? -55.659 -25.587 87.024 1.00 94.00 208 THR A O 1
ATOM 1536 N N . LEU A 1 209 ? -54.389 -23.736 87.065 1.00 93.88 209 LEU A N 1
ATOM 1537 C CA . LEU A 1 209 ? -54.396 -23.590 88.519 1.00 93.88 209 LEU A CA 1
ATOM 1538 C C . LEU A 1 209 ? -55.815 -23.331 89.042 1.00 93.88 209 LEU A C 1
ATOM 1540 O O . LEU A 1 209 ? -56.281 -24.051 89.930 1.00 93.88 209 LEU A O 1
ATOM 1544 N N . VAL A 1 210 ? -56.522 -22.354 88.467 1.00 94.06 210 VAL A N 1
ATOM 1545 C CA . VAL A 1 210 ? -57.897 -22.003 88.855 1.00 94.06 210 VAL A CA 1
ATOM 1546 C C . VAL A 1 210 ? -58.842 -23.185 88.642 1.00 94.06 210 VAL A C 1
ATOM 1548 O O . VAL A 1 210 ? -59.614 -23.518 89.540 1.00 94.06 210 VAL A O 1
ATOM 1551 N N . ALA A 1 211 ? -58.755 -23.886 87.509 1.00 92.88 211 ALA A N 1
ATOM 1552 C CA . ALA A 1 211 ? -59.558 -25.077 87.238 1.00 92.88 211 ALA A CA 1
ATOM 1553 C C . ALA A 1 211 ? -59.311 -26.188 88.275 1.00 92.88 211 ALA A C 1
ATOM 1555 O O . ALA A 1 211 ? -60.257 -26.822 88.752 1.00 92.88 211 ALA A O 1
ATOM 1556 N N . ASN A 1 212 ? -58.056 -26.399 88.686 1.00 91.38 212 ASN A N 1
ATOM 1557 C CA . ASN A 1 212 ? -57.708 -27.355 89.740 1.00 91.38 212 ASN A CA 1
ATOM 1558 C C . ASN A 1 212 ? -58.242 -26.943 91.119 1.00 91.38 212 ASN A C 1
ATOM 1560 O O . ASN A 1 212 ? -58.752 -27.793 91.858 1.00 91.38 212 ASN A O 1
ATOM 1564 N N . GLN A 1 213 ? -58.163 -25.658 91.467 1.00 90.31 213 GLN A N 1
ATOM 1565 C CA . GLN A 1 213 ? -58.744 -25.124 92.700 1.00 90.31 213 GLN A CA 1
ATOM 1566 C C . GLN A 1 213 ? -60.265 -25.284 92.708 1.00 90.31 213 GLN A C 1
ATOM 1568 O O . GLN A 1 213 ? -60.825 -25.753 93.697 1.00 90.31 213 GLN A O 1
ATOM 1573 N N . LEU A 1 214 ? -60.932 -24.972 91.596 1.00 89.06 214 LEU A N 1
ATOM 1574 C CA . LEU A 1 214 ? -62.378 -25.120 91.451 1.00 89.06 214 LEU A CA 1
ATOM 1575 C C . LEU A 1 214 ? -62.794 -26.590 91.590 1.00 89.06 214 LEU A C 1
ATOM 1577 O O . LEU A 1 214 ? -63.705 -26.900 92.355 1.00 89.06 214 LEU A O 1
ATOM 1581 N N . ARG A 1 215 ? -62.064 -27.512 90.944 1.00 86.88 215 ARG A N 1
ATOM 1582 C CA . ARG A 1 215 ? -62.246 -28.966 91.097 1.00 86.88 215 ARG A CA 1
ATOM 1583 C C . ARG A 1 215 ? -62.104 -29.409 92.555 1.00 86.88 215 ARG A C 1
ATOM 1585 O O . ARG A 1 215 ? -62.927 -30.181 93.041 1.00 86.88 215 ARG A O 1
ATOM 1592 N N . THR A 1 216 ? -61.093 -28.901 93.257 1.00 86.44 216 THR A N 1
ATOM 1593 C CA . THR A 1 216 ? -60.860 -29.205 94.678 1.00 86.44 216 THR A CA 1
ATOM 1594 C C . THR A 1 216 ? -61.994 -28.667 95.554 1.00 86.44 216 THR A C 1
ATOM 1596 O O . THR A 1 216 ? -62.522 -29.392 96.396 1.00 86.44 216 THR A O 1
ATOM 1599 N N . SER A 1 217 ? -62.438 -27.433 95.322 1.00 85.50 217 SER A N 1
ATOM 1600 C CA . SER A 1 217 ? -63.567 -26.831 96.036 1.00 85.50 217 SER A CA 1
ATOM 1601 C C . SER A 1 217 ? -64.863 -27.609 95.816 1.00 85.50 217 SER A C 1
ATOM 1603 O O . SER A 1 217 ? -65.528 -27.954 96.785 1.00 85.50 217 SER A O 1
ATOM 1605 N N . VAL A 1 218 ? -65.191 -27.975 94.573 1.00 85.50 218 VAL A N 1
ATOM 1606 C CA . VAL A 1 218 ? -66.368 -28.805 94.258 1.00 85.50 218 VAL A CA 1
ATOM 1607 C C . VAL A 1 218 ? -66.268 -30.188 94.910 1.00 85.50 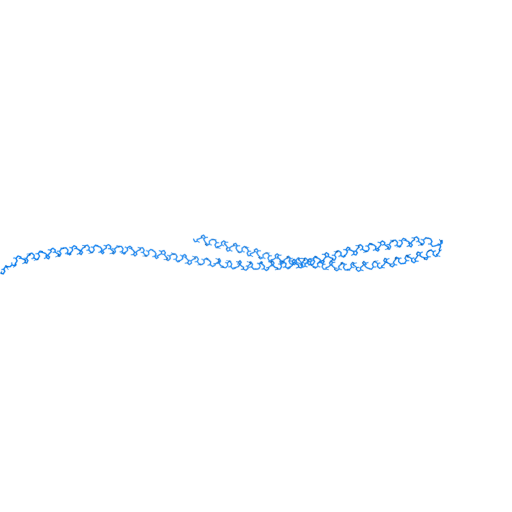218 VAL A C 1
ATOM 1609 O O . VAL A 1 218 ? -67.265 -30.690 95.422 1.00 85.50 218 VAL A O 1
ATOM 1612 N N . SER A 1 219 ? -65.074 -30.789 94.974 1.00 82.31 219 SER A N 1
ATOM 1613 C CA . SER A 1 219 ? -64.882 -32.084 95.644 1.00 82.31 219 SER A CA 1
ATOM 1614 C C . SER A 1 219 ? -65.180 -32.053 97.150 1.00 82.31 219 SER A C 1
ATOM 1616 O O . SER A 1 219 ? -65.620 -33.062 97.685 1.00 82.31 219 SER A O 1
ATOM 1618 N N . ARG A 1 220 ? -65.039 -30.898 97.823 1.00 76.62 220 ARG A N 1
ATOM 1619 C CA . ARG A 1 220 ? -65.443 -30.730 99.234 1.00 76.62 220 ARG A CA 1
ATOM 1620 C C . ARG A 1 220 ? -66.959 -30.701 99.439 1.00 76.62 220 ARG A C 1
ATOM 1622 O O . ARG A 1 220 ? -67.416 -30.970 100.541 1.00 76.62 220 ARG A O 1
ATOM 1629 N N . PHE A 1 221 ? -67.723 -30.360 98.402 1.00 72.88 221 PHE A N 1
ATOM 1630 C CA . PHE A 1 221 ? -69.189 -30.357 98.428 1.00 72.88 221 PHE A CA 1
ATOM 1631 C C . PHE A 1 221 ? -69.798 -31.658 97.892 1.00 72.88 221 PHE A C 1
ATOM 1633 O O . PHE A 1 221 ? -71.019 -31.804 97.896 1.00 72.88 221 PHE A O 1
ATOM 1640 N N . LYS A 1 222 ? -68.973 -32.614 97.442 1.00 58.81 222 LYS A N 1
ATOM 1641 C CA . LYS A 1 222 ? -69.429 -33.980 97.184 1.00 58.81 222 LYS A CA 1
ATOM 1642 C C . LYS A 1 222 ? -69.714 -34.639 98.532 1.00 58.81 222 LYS A C 1
ATOM 1644 O O . LYS A 1 222 ? -68.800 -35.049 99.236 1.00 58.81 222 LYS A O 1
ATOM 1649 N N . VAL A 1 223 ? -70.990 -34.683 98.892 1.00 59.66 223 VAL A N 1
ATOM 1650 C CA . VAL A 1 223 ? -71.493 -35.537 99.967 1.00 59.66 223 VAL A CA 1
ATOM 1651 C C . VAL A 1 223 ? -71.511 -36.957 99.412 1.00 59.66 223 VAL A C 1
ATOM 1653 O O . VAL A 1 223 ? -72.050 -37.173 98.323 1.00 59.66 223 VAL A O 1
ATOM 1656 N N . ASP A 1 224 ? -70.863 -37.885 100.114 1.00 54.12 224 ASP A N 1
ATOM 1657 C CA . ASP A 1 224 ? -70.923 -39.309 99.788 1.00 54.12 224 ASP A CA 1
ATOM 1658 C C . ASP A 1 224 ? -72.393 -39.747 99.713 1.00 54.12 224 ASP A C 1
ATOM 1660 O O . ASP A 1 224 ? -73.196 -39.406 100.585 1.00 54.12 224 ASP A O 1
ATOM 1664 N N . ALA A 1 225 ? -72.739 -40.435 98.623 1.00 45.59 225 ALA A N 1
ATOM 1665 C CA . ALA A 1 225 ? -74.034 -41.089 98.464 1.00 45.59 225 ALA A CA 1
ATOM 1666 C C . ALA A 1 225 ? -74.080 -42.383 99.282 1.00 45.59 225 ALA A C 1
ATOM 1668 O O . ALA A 1 225 ? -73.040 -43.083 99.318 1.00 45.59 225 ALA A O 1
#

Radius of gyration: 57.56 Å; chains: 1; bounding box: 124×51×165 Å